Protein AF-A0A9E6X3M2-F1 (afdb_monomer)

Sequence (221 aa):
MVAAVTLTGCSSETARGRLELHEIPAVSAQLHCDESQVLKADMAFHDDMRGFNCFYSDKQTVLLRAYEHSASLDQILPDLAATISAENQIVIGKNWYATGSPAKLRELARNVNASPPESILTARASPPLSPQHEALGMCGAYVTSAIYTYVFEPAQLSSITQGSDDAYPGIQDIVQSVGAGLKAEDVSEDTFDSRVTDHANTVREFCARIYGQTRESGVDE

Foldseek 3Di:
DDDDDDDPPPPDPPQQFADDQVCAVVLLVVLPAPDKFWFQADLLFQFGKTWMWGAHPVRWIKTKIFTPDLLVCLVCLVVCQVVAAQQWWKWHGSGMIMITGQVSQQVSCVVRVTDRTGRGDPRDNHDDDDPLRNQLSNQSVLLLVLLVCVQPPVVCNCVSCPVCCVVQPCSVVLSCVLSVVCNVVVDDPVRSNRSSSVCSVVSSVSSCVRRVPPPPDDDDD

Mean predicted aligned error: 7.29 Å

Structure (mmCIF, N/CA/C/O backbone):
data_AF-A0A9E6X3M2-F1
#
_entry.id   AF-A0A9E6X3M2-F1
#
loop_
_atom_site.group_PDB
_atom_site.id
_atom_site.type_symbol
_atom_site.label_atom_id
_atom_site.label_alt_id
_atom_site.label_comp_id
_atom_site.label_asym_id
_atom_site.label_entity_id
_atom_site.label_seq_id
_atom_site.pdbx_PDB_ins_code
_atom_site.Cartn_x
_atom_site.Cartn_y
_atom_site.Cartn_z
_atom_site.occupancy
_atom_site.B_iso_or_equiv
_atom_site.auth_seq_id
_atom_site.auth_comp_id
_atom_site.auth_asym_id
_atom_site.auth_atom_id
_atom_site.pdbx_PDB_model_num
ATOM 1 N N . MET A 1 1 ? -4.656 -33.796 -51.617 1.00 40.41 1 MET A N 1
ATOM 2 C CA . MET A 1 1 ? -5.319 -32.679 -50.912 1.00 40.41 1 MET A CA 1
ATOM 3 C C . MET A 1 1 ? -4.734 -32.613 -49.518 1.00 40.41 1 MET A C 1
ATOM 5 O O . MET A 1 1 ? -4.966 -33.527 -48.742 1.00 40.41 1 MET A O 1
ATOM 9 N N . VAL A 1 2 ? -3.902 -31.610 -49.244 1.00 35.53 2 VAL A N 1
ATOM 10 C CA . VAL A 1 2 ? -3.336 -31.362 -47.912 1.00 35.53 2 VAL A CA 1
ATOM 11 C C . VAL A 1 2 ? -4.108 -30.181 -47.343 1.00 35.53 2 VAL A C 1
ATOM 13 O O . VAL A 1 2 ? -4.090 -29.101 -47.929 1.00 35.53 2 VAL A O 1
ATOM 16 N N . ALA A 1 3 ? -4.853 -30.417 -46.266 1.00 36.12 3 ALA A N 1
ATOM 17 C CA . ALA A 1 3 ? -5.559 -29.373 -45.543 1.00 36.12 3 ALA A CA 1
ATOM 18 C C . ALA A 1 3 ? -4.535 -28.573 -44.728 1.00 36.12 3 ALA A C 1
ATOM 20 O O . ALA A 1 3 ? -3.908 -29.107 -43.814 1.00 36.12 3 ALA A O 1
ATOM 21 N N . ALA A 1 4 ? -4.342 -27.307 -45.090 1.00 38.09 4 ALA A N 1
ATOM 22 C CA . ALA A 1 4 ? -3.588 -26.363 -44.285 1.00 38.09 4 ALA A CA 1
ATOM 23 C C . ALA A 1 4 ? -4.473 -25.920 -43.112 1.00 38.09 4 ALA A C 1
ATOM 25 O O . ALA A 1 4 ? -5.494 -25.266 -43.311 1.00 38.09 4 ALA A O 1
ATOM 26 N N . VAL A 1 5 ? -4.089 -26.306 -41.896 1.00 39.81 5 VAL A N 1
ATOM 27 C CA . VAL A 1 5 ? -4.661 -25.764 -40.662 1.00 39.81 5 VAL A CA 1
ATOM 28 C C . VAL A 1 5 ? -3.919 -24.466 -40.364 1.00 39.81 5 VAL A C 1
ATOM 30 O O . VAL A 1 5 ? -2.782 -24.476 -39.899 1.00 39.81 5 VAL A O 1
ATOM 33 N N . THR A 1 6 ? -4.543 -23.336 -40.676 1.00 40.31 6 THR A N 1
ATOM 34 C CA . THR A 1 6 ? -4.100 -22.017 -40.225 1.00 40.31 6 THR A CA 1
ATOM 35 C C . THR A 1 6 ? -4.486 -21.847 -38.759 1.00 40.31 6 THR A C 1
ATOM 37 O O . THR A 1 6 ? -5.643 -21.604 -38.429 1.00 40.31 6 THR A O 1
ATOM 40 N N . LEU A 1 7 ? -3.505 -21.985 -37.867 1.00 40.88 7 LEU A N 1
ATOM 41 C CA . LEU A 1 7 ? -3.617 -21.549 -36.478 1.00 40.88 7 LEU A CA 1
ATOM 42 C C . LEU A 1 7 ? -3.574 -20.016 -36.455 1.00 40.88 7 LEU A C 1
ATOM 44 O O . LEU A 1 7 ? -2.508 -19.407 -36.521 1.00 40.88 7 LEU A O 1
ATOM 48 N N . THR A 1 8 ? -4.743 -19.385 -36.389 1.00 43.47 8 THR A N 1
ATOM 49 C CA . THR A 1 8 ? -4.888 -17.974 -36.021 1.00 43.47 8 THR A CA 1
ATOM 50 C C . THR A 1 8 ? -4.440 -17.794 -34.574 1.00 43.47 8 THR A C 1
ATOM 52 O O . THR A 1 8 ? -5.206 -18.004 -33.637 1.00 43.47 8 THR A O 1
ATOM 55 N N . GLY A 1 9 ? -3.174 -17.423 -34.391 1.00 40.06 9 GLY A N 1
ATOM 56 C CA . GLY A 1 9 ? -2.677 -16.881 -33.136 1.00 40.06 9 GLY A CA 1
ATOM 57 C C . GLY A 1 9 ? -3.261 -15.489 -32.921 1.00 40.06 9 GLY A C 1
ATOM 58 O O . GLY A 1 9 ? -2.724 -14.506 -33.423 1.00 40.06 9 GLY A O 1
ATOM 59 N N . CYS A 1 10 ? -4.351 -15.395 -32.164 1.00 42.94 10 CYS A N 1
ATOM 60 C CA . CYS A 1 10 ? -4.759 -14.148 -31.523 1.00 42.94 10 CYS A CA 1
ATOM 61 C C . CYS A 1 10 ? -3.793 -13.863 -30.363 1.00 42.94 10 CYS A C 1
ATOM 63 O O . CYS A 1 10 ? -4.128 -14.081 -29.204 1.00 42.94 10 CYS A O 1
ATOM 65 N N . SER A 1 11 ? -2.570 -13.426 -30.670 1.00 42.38 11 SER A N 1
ATOM 66 C CA . SER A 1 11 ? -1.675 -12.882 -29.650 1.00 42.38 11 SER A CA 1
ATOM 67 C C . SER A 1 11 ? -2.078 -11.428 -29.413 1.00 42.38 11 SER A C 1
ATOM 69 O O . SER A 1 11 ? -1.893 -10.568 -30.269 1.00 42.38 11 SER A O 1
ATOM 71 N N . SER A 1 12 ? -2.700 -11.189 -28.265 1.00 41.78 12 SER A N 1
ATOM 72 C CA . SER A 1 12 ? -3.205 -9.909 -27.779 1.00 41.78 12 SER A CA 1
ATOM 73 C C . SER A 1 12 ? -2.099 -8.856 -27.650 1.00 41.78 12 SER A C 1
ATOM 75 O O . SER A 1 12 ? -1.416 -8.740 -26.635 1.00 41.78 12 SER A O 1
ATOM 77 N N . GLU A 1 13 ? -1.960 -8.003 -28.660 1.00 41.91 13 GLU A N 1
ATOM 78 C CA . GLU A 1 13 ? -1.172 -6.766 -28.554 1.00 41.91 13 GLU A CA 1
ATOM 79 C C . GLU A 1 13 ? -1.724 -5.821 -27.462 1.00 41.91 13 GLU A C 1
ATOM 81 O O . GLU A 1 13 ? -0.992 -5.014 -26.898 1.00 41.91 13 GLU A O 1
ATOM 86 N N . THR A 1 14 ? -2.993 -5.992 -27.079 1.00 43.69 14 THR A N 1
ATOM 87 C CA . THR A 1 14 ? -3.694 -5.264 -26.010 1.00 43.69 14 THR A CA 1
ATOM 88 C C . THR A 1 14 ? -3.324 -5.673 -24.579 1.00 43.69 14 THR A C 1
ATOM 90 O O . THR A 1 14 ? -3.718 -4.966 -23.650 1.00 43.69 14 THR A O 1
ATOM 93 N N . ALA A 1 15 ? -2.588 -6.775 -24.379 1.00 49.81 15 ALA A N 1
ATOM 94 C CA . ALA A 1 15 ? -2.236 -7.290 -23.050 1.00 49.81 15 ALA A CA 1
ATOM 95 C C . ALA A 1 15 ? -0.845 -6.855 -22.554 1.00 49.81 15 ALA A C 1
ATOM 97 O O . ALA A 1 15 ? -0.521 -7.057 -21.387 1.00 49.81 15 ALA A O 1
ATOM 98 N N . ARG A 1 16 ? -0.001 -6.242 -23.399 1.00 59.72 16 ARG A N 1
ATOM 99 C CA . ARG A 1 16 ? 1.321 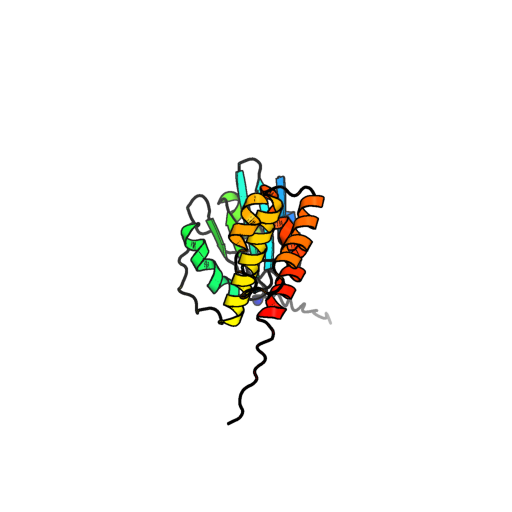-5.789 -22.942 1.00 59.72 16 ARG A CA 1
ATOM 100 C C . ARG A 1 16 ? 1.171 -4.656 -21.931 1.00 59.72 16 ARG A C 1
ATOM 102 O O . ARG A 1 16 ? 0.639 -3.595 -22.244 1.00 59.72 16 ARG A O 1
ATOM 109 N N . GLY A 1 17 ? 1.668 -4.896 -20.723 1.00 80.38 17 GLY A N 1
ATOM 110 C CA . GLY A 1 17 ? 1.774 -3.891 -19.675 1.00 80.38 17 GLY A CA 1
ATOM 111 C C . GLY A 1 17 ? 0.566 -3.769 -18.749 1.00 80.38 17 GLY A C 1
ATOM 112 O O . GLY A 1 17 ? 0.678 -3.016 -17.792 1.00 80.38 17 GLY A O 1
ATOM 113 N N . ARG A 1 18 ? -0.551 -4.484 -18.949 1.00 92.06 18 ARG A N 1
ATOM 114 C CA . ARG A 1 18 ? -1.584 -4.621 -17.900 1.00 92.06 18 ARG A CA 1
ATOM 115 C C . ARG A 1 18 ? -1.250 -5.827 -17.023 1.00 92.06 18 ARG A C 1
ATOM 117 O O . ARG A 1 18 ? -0.779 -6.824 -17.555 1.00 92.06 18 ARG A O 1
ATOM 124 N N . LEU A 1 19 ? -1.496 -5.724 -15.720 1.00 94.19 19 LEU A N 1
ATOM 125 C CA . LEU A 1 19 ? -1.492 -6.864 -14.803 1.00 94.19 19 LEU A CA 1
ATOM 126 C C . LEU A 1 19 ? -2.881 -7.001 -14.198 1.00 94.19 19 LEU A C 1
ATOM 128 O O . LEU A 1 19 ? -3.402 -6.040 -13.630 1.00 94.19 19 LEU A O 1
ATOM 132 N N . GLU A 1 20 ? -3.479 -8.176 -14.316 1.00 95.56 20 GLU A N 1
ATOM 133 C CA . GLU A 1 20 ? -4.718 -8.484 -13.619 1.00 95.56 20 GLU A CA 1
ATOM 134 C C . GLU A 1 20 ? -4.424 -8.758 -12.139 1.00 95.56 20 GLU A C 1
ATOM 136 O O . GLU A 1 20 ? -3.404 -9.351 -11.777 1.00 95.56 20 GLU A O 1
ATOM 141 N N . LEU A 1 21 ? -5.335 -8.358 -11.248 1.00 96.75 21 LEU A N 1
ATOM 142 C CA . LEU A 1 21 ? -5.108 -8.440 -9.798 1.00 96.75 21 LEU A CA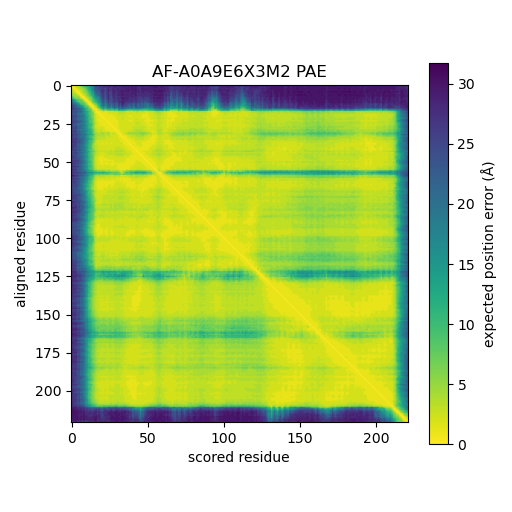 1
ATOM 143 C C . LEU A 1 21 ? -4.811 -9.869 -9.305 1.00 96.75 21 LEU A C 1
ATOM 145 O O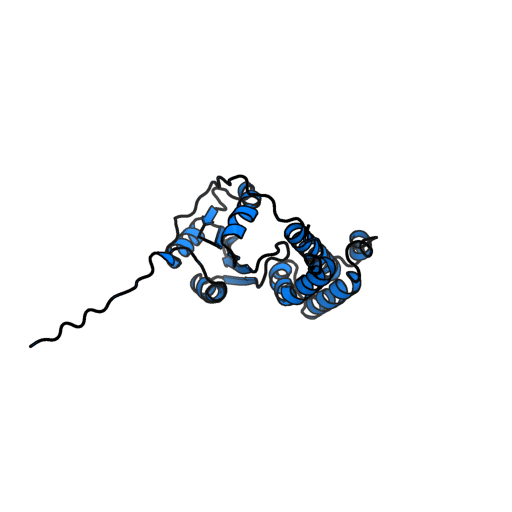 . LEU A 1 21 ? -4.066 -10.061 -8.343 1.00 96.75 21 LEU A O 1
ATOM 149 N N . HIS A 1 22 ? -5.365 -10.882 -9.976 1.00 95.50 22 HIS A N 1
ATOM 150 C CA . HIS A 1 22 ? -5.141 -12.292 -9.652 1.00 95.50 22 HIS A CA 1
ATOM 151 C C . HIS A 1 22 ? -3.770 -12.825 -10.113 1.00 95.50 22 HIS A C 1
ATOM 153 O O . HIS A 1 22 ? -3.353 -13.887 -9.656 1.00 95.50 22 HIS A O 1
ATOM 159 N N . GLU A 1 23 ? -3.055 -12.104 -10.983 1.00 94.75 23 GLU A N 1
ATOM 160 C CA . GLU A 1 23 ? -1.721 -12.478 -11.476 1.00 94.75 23 GLU A CA 1
ATOM 161 C C . GLU A 1 23 ? -0.601 -12.046 -10.516 1.00 94.75 23 GLU A C 1
ATOM 163 O O . GLU A 1 23 ? 0.504 -12.589 -10.555 1.00 94.75 23 GLU A O 1
ATOM 168 N N . ILE A 1 24 ? -0.879 -11.100 -9.613 1.00 95.69 24 ILE A N 1
ATOM 169 C CA . ILE A 1 24 ? 0.116 -10.496 -8.716 1.00 95.69 24 ILE A CA 1
ATOM 170 C C . ILE A 1 24 ? 0.875 -11.518 -7.851 1.00 95.69 24 ILE A C 1
ATOM 172 O O . ILE A 1 24 ? 2.103 -11.409 -7.774 1.00 95.69 24 ILE A O 1
ATOM 176 N N . PRO A 1 25 ? 0.238 -12.552 -7.262 1.00 93.31 25 PRO A N 1
ATOM 177 C CA . PRO A 1 25 ? 0.975 -13.591 -6.542 1.00 93.31 25 PRO A CA 1
ATOM 178 C C . PRO A 1 25 ? 1.971 -14.354 -7.427 1.00 93.31 25 PRO A C 1
ATOM 180 O O . PRO A 1 25 ? 3.068 -14.683 -6.979 1.00 93.31 25 PRO A O 1
ATOM 183 N N . ALA A 1 26 ? 1.625 -14.607 -8.695 1.00 92.69 26 ALA A N 1
ATOM 184 C CA . ALA A 1 26 ? 2.506 -15.304 -9.629 1.00 92.69 26 ALA A CA 1
ATOM 185 C C . ALA A 1 26 ? 3.701 -14.433 -10.043 1.00 92.69 26 ALA A C 1
ATOM 187 O O . ALA A 1 26 ? 4.816 -14.943 -10.136 1.00 92.69 26 ALA A O 1
ATOM 188 N N . VAL A 1 27 ? 3.491 -13.125 -10.235 1.00 93.19 27 VAL A N 1
ATOM 189 C CA . VAL A 1 27 ? 4.578 -12.161 -10.484 1.00 93.19 27 VAL A CA 1
ATOM 190 C C . VAL A 1 27 ? 5.519 -12.087 -9.280 1.00 93.19 27 VAL A C 1
ATOM 192 O O . VAL A 1 27 ? 6.735 -12.153 -9.448 1.00 93.19 27 VAL A O 1
ATOM 195 N N . SER A 1 28 ? 4.972 -12.011 -8.064 1.00 93.44 28 SER A N 1
ATOM 196 C CA . SER A 1 28 ? 5.760 -11.983 -6.826 1.00 93.44 28 SER A CA 1
ATOM 197 C C . SER A 1 28 ? 6.656 -13.221 -6.686 1.00 93.44 28 SER A C 1
ATOM 199 O O . SER A 1 28 ? 7.851 -13.098 -6.419 1.00 93.44 28 SER A O 1
ATOM 201 N N . ALA A 1 29 ? 6.115 -14.412 -6.967 1.00 92.25 29 ALA A N 1
ATOM 202 C CA . ALA A 1 29 ? 6.845 -15.675 -6.861 1.00 92.25 29 ALA A CA 1
ATOM 203 C C . ALA A 1 29 ? 8.066 -15.781 -7.800 1.00 92.25 29 ALA A C 1
ATOM 205 O O . ALA A 1 29 ? 8.980 -16.557 -7.526 1.00 92.25 29 ALA A O 1
ATOM 206 N N . GLN A 1 30 ? 8.106 -15.006 -8.890 1.00 91.94 30 GLN A N 1
ATOM 207 C CA . GLN A 1 30 ? 9.218 -15.003 -9.849 1.00 91.94 30 GLN A CA 1
ATOM 208 C C . GLN A 1 30 ? 10.422 -14.166 -9.398 1.00 91.94 30 GLN A C 1
ATOM 210 O O . GLN A 1 30 ? 11.493 -14.292 -9.984 1.00 91.94 30 GLN A O 1
ATOM 215 N N . LEU A 1 31 ? 10.265 -13.295 -8.396 1.00 90.75 31 LEU A N 1
ATOM 216 C CA . LEU A 1 31 ? 11.323 -12.374 -7.964 1.00 90.75 31 LEU A CA 1
ATOM 217 C C . LEU A 1 31 ? 12.287 -12.971 -6.931 1.00 90.75 31 LEU A C 1
ATOM 219 O O . LEU A 1 31 ? 13.317 -12.365 -6.650 1.00 90.75 31 LEU A O 1
ATOM 223 N N . HIS A 1 32 ? 11.976 -14.155 -6.388 1.00 89.94 32 HIS A N 1
ATOM 224 C CA . HIS A 1 32 ? 12.825 -14.869 -5.426 1.00 89.94 32 HIS A CA 1
ATOM 225 C C . HIS A 1 32 ? 13.312 -13.976 -4.266 1.00 89.94 32 HIS A C 1
ATOM 227 O O . HIS A 1 32 ? 14.504 -13.913 -3.973 1.00 89.94 32 HIS A O 1
ATOM 233 N N . CYS A 1 33 ? 12.379 -13.252 -3.645 1.00 93.06 33 CYS A N 1
ATOM 234 C CA . CYS A 1 33 ? 12.641 -12.375 -2.504 1.00 93.06 33 CYS A CA 1
ATOM 235 C C . CYS A 1 33 ? 13.137 -13.176 -1.290 1.00 93.06 33 CYS A C 1
ATOM 237 O O . CYS A 1 33 ? 12.692 -14.307 -1.083 1.00 93.06 33 CYS A O 1
ATOM 239 N N . ASP A 1 34 ? 13.979 -12.563 -0.455 1.00 94.62 34 ASP A N 1
ATOM 240 C CA . ASP A 1 34 ? 14.334 -13.134 0.852 1.00 94.62 34 ASP A CA 1
ATOM 241 C C . ASP A 1 34 ? 13.139 -13.039 1.813 1.00 94.62 34 ASP A C 1
ATOM 243 O O . ASP A 1 34 ? 12.846 -13.969 2.562 1.00 94.62 34 ASP A O 1
ATOM 247 N N . GLU A 1 35 ? 12.401 -11.931 1.723 1.00 94.62 35 GLU A N 1
ATOM 248 C CA . GLU A 1 35 ? 11.128 -11.721 2.403 1.00 94.62 35 GLU A CA 1
ATOM 249 C C . GLU A 1 35 ? 10.121 -11.083 1.441 1.00 94.62 35 GLU A C 1
ATOM 251 O O . GLU A 1 35 ? 10.464 -10.227 0.619 1.00 94.62 35 GLU A O 1
ATOM 256 N N . SER A 1 36 ? 8.858 -11.496 1.538 1.00 95.00 36 SER A N 1
ATOM 257 C CA . SER A 1 36 ? 7.772 -10.930 0.744 1.00 95.00 36 SER A CA 1
ATOM 258 C C . SER A 1 36 ? 6.559 -10.628 1.607 1.00 95.00 36 SER A C 1
ATOM 260 O O . SER A 1 36 ? 6.095 -11.486 2.356 1.00 95.00 36 SER A O 1
ATOM 262 N N . GLN A 1 37 ? 5.985 -9.453 1.405 1.00 96.50 37 GLN A N 1
ATOM 263 C CA . GLN A 1 37 ? 4.724 -9.045 1.999 1.00 96.50 37 GLN A CA 1
ATOM 264 C C . GLN A 1 37 ? 3.688 -8.888 0.895 1.00 96.50 37 GLN A C 1
ATOM 266 O O . GLN A 1 37 ? 3.883 -8.097 -0.025 1.00 96.50 37 GLN A O 1
ATOM 271 N N . VAL A 1 38 ? 2.589 -9.634 0.968 1.00 96.69 38 VAL A N 1
ATOM 272 C CA . VAL A 1 38 ? 1.479 -9.511 0.015 1.00 96.69 38 VAL A CA 1
ATOM 273 C C . VAL A 1 38 ? 0.530 -8.425 0.499 1.00 96.69 38 VAL A C 1
ATOM 275 O O . VAL A 1 38 ? 0.188 -8.388 1.676 1.00 96.69 38 VAL A O 1
ATOM 278 N N . LEU A 1 39 ? 0.074 -7.574 -0.417 1.00 97.94 39 LEU A N 1
ATOM 279 C CA . LEU A 1 39 ? -0.904 -6.531 -0.135 1.00 97.94 39 LEU A CA 1
ATOM 280 C C . LEU A 1 39 ? -2.207 -6.843 -0.853 1.00 97.94 39 LEU A C 1
ATOM 282 O O . LEU A 1 39 ? -2.239 -7.028 -2.076 1.00 97.94 39 LEU A O 1
ATOM 286 N N . LYS A 1 40 ? -3.292 -6.891 -0.083 1.00 97.44 40 LYS A N 1
ATOM 287 C CA . LYS A 1 40 ? -4.632 -7.192 -0.593 1.00 97.44 40 LYS A CA 1
ATOM 288 C C . LYS A 1 40 ? -5.465 -5.953 -0.899 1.00 97.44 40 LYS A C 1
ATOM 290 O O . LYS A 1 40 ? -6.549 -6.104 -1.445 1.00 97.44 40 LYS A O 1
ATOM 295 N N . ALA A 1 41 ? -4.993 -4.762 -0.558 1.00 97.62 41 ALA A N 1
ATOM 296 C CA . ALA A 1 41 ? -5.673 -3.511 -0.853 1.00 97.62 41 ALA A CA 1
ATOM 297 C C . ALA A 1 41 ? -4.722 -2.332 -0.691 1.00 97.62 41 ALA A C 1
ATOM 299 O O . ALA A 1 41 ? -3.647 -2.462 -0.106 1.00 97.62 41 ALA A O 1
ATOM 300 N N . ASP A 1 42 ? -5.149 -1.183 -1.202 1.00 96.62 42 ASP A N 1
ATOM 301 C CA . ASP A 1 42 ? -4.582 0.109 -0.849 1.00 96.62 42 ASP A CA 1
ATOM 302 C C . ASP A 1 42 ? -5.503 0.689 0.221 1.00 96.62 42 ASP A C 1
ATOM 304 O O . ASP A 1 42 ? -6.703 0.863 -0.014 1.00 96.62 42 ASP A O 1
ATOM 308 N N . MET A 1 43 ? -4.969 0.874 1.425 1.00 96.38 43 MET A N 1
ATOM 309 C CA . MET A 1 43 ? -5.770 1.287 2.576 1.00 96.38 43 MET A CA 1
ATOM 310 C C . MET A 1 43 ? -6.098 2.781 2.553 1.00 96.38 43 MET A C 1
ATOM 312 O O . MET A 1 43 ? -7.016 3.205 3.250 1.00 96.38 43 MET A O 1
ATOM 316 N N . ALA A 1 44 ? -5.380 3.564 1.745 1.00 93.12 44 ALA A N 1
ATOM 317 C CA . ALA A 1 44 ? -5.572 5.004 1.606 1.00 93.12 44 ALA A CA 1
ATOM 318 C C . ALA A 1 44 ? -6.233 5.390 0.273 1.00 93.12 44 ALA A C 1
ATOM 320 O O . ALA A 1 44 ? -6.443 6.573 0.005 1.00 93.12 44 ALA A O 1
ATOM 321 N N . PHE A 1 45 ? -6.585 4.410 -0.564 1.00 95.19 45 PHE A N 1
ATOM 322 C CA . PHE A 1 45 ? -7.145 4.650 -1.886 1.00 95.19 45 PHE A CA 1
ATOM 323 C C . PHE A 1 45 ? -8.391 3.799 -2.157 1.00 95.19 45 PHE A C 1
ATOM 325 O O . PHE A 1 45 ? -8.522 2.662 -1.702 1.00 95.19 45 PHE A O 1
ATOM 332 N N . HIS A 1 46 ? -9.334 4.383 -2.897 1.00 93.38 46 HIS A N 1
ATOM 333 C CA . HIS A 1 46 ? -10.676 3.831 -3.090 1.00 93.38 46 HIS A CA 1
ATOM 334 C C . HIS A 1 46 ? -10.728 2.629 -4.047 1.00 93.38 46 HIS A C 1
ATOM 336 O O . HIS A 1 46 ? -11.596 1.775 -3.883 1.00 93.38 46 HIS A O 1
ATOM 342 N N . ASP A 1 47 ? -9.835 2.561 -5.040 1.00 95.31 47 ASP A N 1
ATOM 343 C CA . ASP A 1 47 ? -9.851 1.498 -6.049 1.00 95.31 47 ASP A CA 1
ATOM 344 C C . ASP A 1 47 ? -9.358 0.156 -5.484 1.00 95.31 47 ASP A C 1
ATOM 346 O O . ASP A 1 47 ? -8.613 0.084 -4.499 1.00 95.31 47 ASP A O 1
ATOM 350 N N . ASP A 1 48 ? -9.749 -0.936 -6.131 1.00 96.75 48 ASP A N 1
ATOM 351 C CA . ASP A 1 48 ? -9.212 -2.252 -5.823 1.00 96.75 48 ASP A CA 1
ATOM 352 C C . ASP A 1 48 ? -7.750 -2.346 -6.247 1.00 96.75 48 ASP A C 1
ATOM 354 O O . ASP A 1 48 ? -7.371 -1.979 -7.358 1.00 96.75 48 ASP A O 1
ATOM 358 N N . MET A 1 49 ? -6.918 -2.849 -5.334 1.00 97.75 49 MET A N 1
ATOM 359 C CA . MET A 1 49 ? -5.481 -2.975 -5.534 1.00 97.75 49 MET A CA 1
ATOM 360 C C . MET A 1 49 ? -4.993 -4.334 -5.041 1.00 97.75 49 MET A C 1
ATOM 362 O O . MET A 1 49 ? -5.488 -4.880 -4.047 1.00 97.75 49 MET A O 1
ATOM 366 N N . ARG A 1 50 ? -4.014 -4.895 -5.745 1.00 98.38 50 ARG A N 1
ATOM 367 C CA . ARG A 1 50 ? -3.173 -5.997 -5.276 1.00 98.38 50 ARG A CA 1
ATOM 368 C C . ARG A 1 50 ? -1.720 -5.641 -5.510 1.00 98.38 50 ARG A C 1
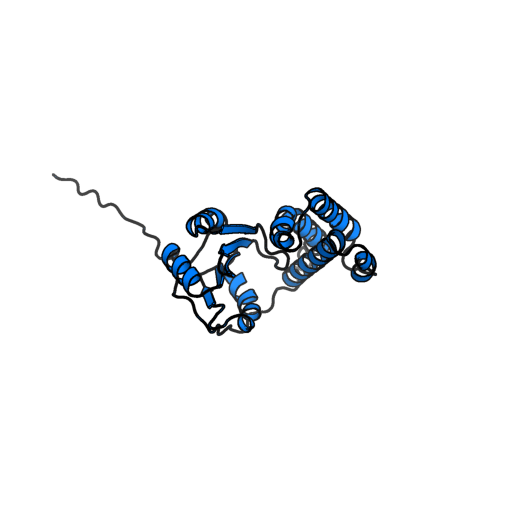ATOM 370 O O . ARG A 1 50 ? -1.358 -5.058 -6.529 1.00 98.38 50 ARG A O 1
ATOM 377 N N . GLY A 1 51 ? -0.875 -6.010 -4.564 1.00 98.12 51 GLY A N 1
ATOM 378 C CA . GLY A 1 51 ? 0.529 -5.660 -4.626 1.00 98.12 51 GLY A CA 1
ATOM 379 C C . GLY A 1 51 ? 1.384 -6.568 -3.775 1.00 98.12 51 GLY A C 1
ATOM 380 O O . GLY A 1 51 ? 0.904 -7.510 -3.143 1.00 98.12 51 GLY A O 1
ATOM 381 N N . PHE A 1 52 ? 2.670 -6.263 -3.758 1.00 97.94 52 PHE A N 1
ATOM 382 C CA . PHE A 1 52 ? 3.594 -6.866 -2.818 1.00 97.94 52 PHE A CA 1
ATOM 383 C C . PHE A 1 52 ? 4.764 -5.930 -2.528 1.00 97.94 52 PHE A C 1
ATOM 385 O O . PHE A 1 52 ? 5.105 -5.067 -3.342 1.00 97.94 52 PHE A O 1
ATOM 392 N N . ASN A 1 53 ? 5.395 -6.140 -1.379 1.00 97.38 53 ASN A N 1
ATOM 393 C CA . ASN A 1 53 ? 6.723 -5.636 -1.068 1.00 97.38 53 ASN A CA 1
ATOM 394 C C . ASN A 1 53 ? 7.676 -6.831 -1.082 1.00 97.38 53 ASN A C 1
ATOM 396 O O . ASN A 1 53 ? 7.424 -7.835 -0.422 1.00 97.38 53 ASN A O 1
ATOM 400 N N . CYS A 1 54 ? 8.733 -6.747 -1.873 1.00 96.81 54 CYS A N 1
ATOM 401 C CA . CYS A 1 54 ? 9.752 -7.775 -2.019 1.00 96.81 54 CYS A CA 1
ATOM 402 C C . CYS A 1 54 ? 11.068 -7.209 -1.496 1.00 96.81 54 CYS A C 1
ATOM 404 O O . CYS A 1 54 ? 11.540 -6.192 -2.012 1.00 96.81 54 CYS A O 1
ATOM 406 N N . PHE A 1 55 ? 11.636 -7.851 -0.481 1.00 95.75 55 PHE A N 1
ATOM 407 C CA . PHE A 1 55 ? 12.856 -7.420 0.191 1.00 95.75 55 PHE A CA 1
ATOM 408 C C . PHE A 1 55 ? 13.993 -8.401 -0.086 1.00 95.75 55 PHE A C 1
ATOM 410 O O . PHE A 1 55 ? 13.792 -9.618 -0.137 1.00 95.75 55 PHE A O 1
ATOM 417 N N . TYR A 1 56 ? 15.192 -7.851 -0.255 1.00 94.94 56 TYR A N 1
ATOM 418 C CA . TYR A 1 56 ? 16.423 -8.602 -0.466 1.00 94.94 56 TYR A CA 1
ATOM 419 C C . TYR A 1 56 ? 17.453 -8.245 0.619 1.00 94.94 56 TYR A C 1
ATOM 421 O O . TYR A 1 56 ? 17.458 -7.147 1.181 1.00 94.94 56 TYR A O 1
ATOM 429 N N . SER A 1 57 ? 18.351 -9.183 0.898 1.00 86.31 57 SER A N 1
ATOM 430 C CA . SER A 1 57 ? 19.354 -9.176 1.973 1.00 86.31 57 SER A CA 1
ATOM 431 C C . SER A 1 57 ? 20.347 -8.012 1.920 1.00 86.31 57 SER A C 1
ATOM 433 O O . SER A 1 57 ? 20.963 -7.677 2.932 1.00 86.31 57 SER A O 1
ATOM 435 N N . ASP A 1 58 ? 20.478 -7.343 0.778 1.00 86.62 58 ASP A N 1
ATOM 436 C CA . ASP A 1 58 ? 21.324 -6.167 0.567 1.00 86.62 58 ASP A CA 1
ATOM 437 C C . ASP A 1 58 ? 20.557 -4.836 0.662 1.00 86.62 58 ASP A C 1
ATOM 439 O O . ASP A 1 58 ? 21.026 -3.808 0.168 1.00 86.62 58 ASP A O 1
ATOM 443 N N . LYS A 1 59 ? 19.391 -4.842 1.325 1.00 85.06 59 LYS A N 1
ATOM 444 C CA . LYS A 1 59 ? 18.463 -3.702 1.448 1.00 85.06 59 LYS A CA 1
ATOM 445 C C . LYS A 1 59 ? 17.860 -3.249 0.118 1.00 85.06 59 LYS A C 1
ATOM 447 O O . LYS A 1 59 ? 17.263 -2.174 0.061 1.00 85.06 59 LYS A O 1
ATOM 452 N N . GLN A 1 60 ? 18.002 -4.035 -0.948 1.00 93.31 60 GLN A N 1
ATOM 453 C CA . GLN A 1 60 ? 17.246 -3.782 -2.164 1.00 93.31 60 GLN A CA 1
ATOM 454 C C . GLN A 1 60 ? 15.779 -4.120 -1.940 1.00 93.31 60 GLN A C 1
ATOM 456 O O . GLN A 1 60 ? 15.433 -5.032 -1.184 1.00 93.31 60 GLN A O 1
ATOM 461 N N . THR A 1 61 ? 14.912 -3.396 -2.635 1.00 95.25 61 THR A N 1
ATOM 462 C CA . THR A 1 61 ? 13.469 -3.612 -2.570 1.00 95.25 61 THR A CA 1
ATOM 463 C C . THR A 1 61 ? 12.840 -3.524 -3.949 1.00 95.25 61 THR A C 1
ATOM 465 O O . THR A 1 61 ? 13.379 -2.894 -4.864 1.00 95.25 61 THR A O 1
ATOM 468 N N . VAL A 1 62 ? 11.693 -4.184 -4.094 1.00 97.44 62 VAL A N 1
ATOM 469 C CA . VAL A 1 62 ? 10.726 -3.960 -5.169 1.00 97.44 62 VAL A CA 1
ATOM 470 C C . VAL A 1 62 ? 9.348 -3.875 -4.535 1.00 97.44 62 VAL A C 1
ATOM 472 O O . VAL A 1 62 ? 8.895 -4.828 -3.905 1.00 97.44 62 VAL A O 1
ATOM 475 N N . LEU A 1 63 ? 8.676 -2.746 -4.713 1.00 97.81 63 LEU A N 1
ATOM 476 C CA . LEU A 1 63 ? 7.304 -2.533 -4.271 1.00 97.81 63 LEU A CA 1
ATOM 477 C C . LEU A 1 63 ? 6.438 -2.449 -5.518 1.00 97.81 63 LEU A C 1
ATOM 479 O O . LEU A 1 63 ? 6.616 -1.531 -6.308 1.00 97.81 63 LEU A O 1
ATOM 483 N N . LEU A 1 64 ? 5.524 -3.394 -5.713 1.00 98.12 64 LEU A N 1
ATOM 484 C CA . LEU A 1 64 ? 4.603 -3.395 -6.849 1.00 98.12 64 LEU A CA 1
ATOM 485 C C . LEU A 1 64 ? 3.183 -3.143 -6.359 1.00 98.12 64 LEU A C 1
ATOM 487 O O . LEU A 1 64 ? 2.762 -3.722 -5.353 1.00 98.12 64 LEU A O 1
ATOM 491 N N . ARG A 1 65 ? 2.445 -2.308 -7.087 1.00 98.19 65 ARG A N 1
ATOM 492 C CA . ARG A 1 65 ? 1.015 -2.055 -6.888 1.00 98.19 65 ARG A CA 1
ATOM 493 C C . ARG A 1 65 ? 0.309 -2.134 -8.231 1.00 98.19 65 ARG A C 1
ATOM 495 O O . ARG A 1 65 ? 0.724 -1.459 -9.168 1.00 98.19 65 ARG A O 1
ATOM 502 N N . ALA A 1 66 ? -0.737 -2.943 -8.325 1.00 97.94 66 ALA A N 1
ATOM 503 C CA . ALA A 1 66 ? -1.612 -3.032 -9.485 1.00 97.94 66 ALA A CA 1
ATOM 504 C C . ALA A 1 66 ? -3.041 -2.711 -9.071 1.00 97.94 66 ALA A C 1
ATOM 506 O O . ALA A 1 66 ? -3.533 -3.265 -8.092 1.00 97.94 66 ALA A O 1
ATOM 507 N N . TYR A 1 67 ? -3.683 -1.832 -9.829 1.00 97.69 67 TYR A N 1
ATOM 508 C CA . TYR A 1 67 ? -5.032 -1.340 -9.590 1.00 97.69 67 TYR A CA 1
ATOM 509 C C . TYR A 1 67 ? -5.995 -1.932 -10.612 1.00 97.69 67 TYR A C 1
ATOM 511 O O . TYR A 1 67 ? -5.608 -2.215 -11.749 1.00 97.69 67 TYR A O 1
ATOM 519 N N . GLU A 1 68 ? -7.254 -2.109 -10.235 1.00 96.75 68 GLU A N 1
ATOM 520 C CA . GLU A 1 68 ? -8.288 -2.601 -11.148 1.00 96.75 68 GLU A CA 1
ATOM 521 C C . GLU A 1 68 ? -8.410 -1.675 -12.373 1.00 96.75 68 GLU A C 1
ATOM 523 O O . GLU A 1 68 ? -8.368 -2.121 -13.534 1.00 96.75 68 GLU A O 1
ATOM 528 N N . HIS A 1 69 ? -8.432 -0.361 -12.132 1.00 94.81 69 HIS A N 1
ATOM 529 C CA . HIS A 1 69 ? -8.624 0.652 -13.163 1.00 94.81 69 HIS A CA 1
ATOM 530 C C . HIS A 1 69 ? -7.318 1.373 -13.516 1.00 94.81 69 HIS A C 1
ATOM 532 O O . HIS A 1 69 ? -6.577 1.845 -12.660 1.00 94.81 69 HIS A O 1
ATOM 538 N N . SER A 1 70 ? -7.038 1.539 -14.815 1.00 92.88 70 SER A N 1
ATOM 539 C CA . SER A 1 70 ? -5.835 2.258 -15.273 1.00 92.88 70 SER A CA 1
ATOM 540 C C . SER A 1 70 ? -5.825 3.736 -14.882 1.00 92.88 70 SER A C 1
AT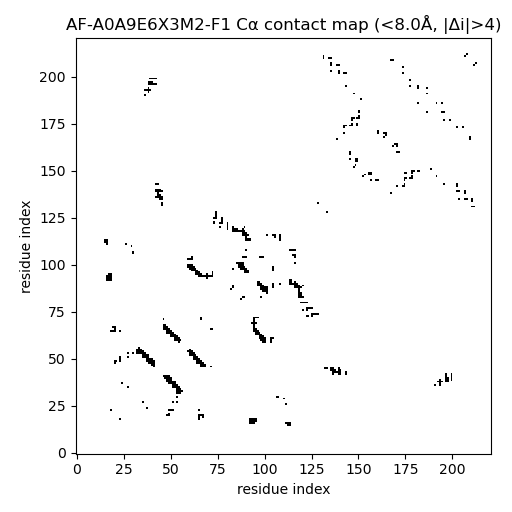OM 542 O O . SER A 1 70 ? -4.758 4.303 -14.678 1.00 92.88 70 SER A O 1
ATOM 544 N N . ALA A 1 71 ? -7.007 4.351 -14.758 1.00 91.88 71 ALA A N 1
ATOM 545 C CA . ALA A 1 71 ? -7.153 5.749 -14.350 1.00 91.88 71 ALA A CA 1
ATOM 546 C C . ALA A 1 71 ? -6.629 6.016 -12.926 1.00 91.88 71 ALA A C 1
ATOM 548 O O . ALA A 1 71 ? -6.295 7.152 -12.599 1.00 91.88 71 ALA A O 1
ATOM 549 N N . SER A 1 72 ? -6.514 4.977 -12.095 1.00 94.44 72 SER A N 1
ATOM 550 C CA . SER A 1 72 ? -5.968 5.067 -10.741 1.00 94.44 72 SER A CA 1
ATOM 551 C C . SER A 1 72 ? -4.494 5.463 -10.740 1.00 94.44 72 SER A C 1
ATOM 553 O O . SER A 1 72 ? -4.059 6.200 -9.861 1.00 94.44 72 SER A O 1
ATOM 555 N N . LEU A 1 73 ? -3.725 5.059 -11.760 1.00 92.69 73 LEU A N 1
ATOM 556 C CA . LEU A 1 73 ? -2.318 5.450 -11.857 1.00 92.69 73 LEU A CA 1
ATOM 557 C C . LEU A 1 73 ? -2.148 6.955 -12.015 1.00 92.69 73 LEU A C 1
ATOM 559 O O . LEU A 1 73 ? -1.261 7.523 -11.385 1.00 92.69 73 LEU A O 1
ATOM 563 N N . ASP A 1 74 ? -3.003 7.603 -12.806 1.00 90.69 74 ASP A N 1
ATOM 564 C CA . ASP A 1 74 ? -2.926 9.051 -12.977 1.00 90.69 74 ASP A CA 1
ATOM 565 C C . ASP A 1 74 ? -3.045 9.735 -11.608 1.00 90.69 74 ASP A C 1
ATOM 567 O O . ASP A 1 74 ? -2.303 10.661 -11.311 1.00 90.69 74 ASP A O 1
ATOM 571 N N . GLN A 1 75 ? -3.894 9.238 -10.715 1.00 91.38 75 GLN A N 1
ATOM 572 C CA . GLN A 1 75 ? -4.115 9.847 -9.402 1.00 91.38 75 GLN A CA 1
ATOM 573 C C . GLN A 1 75 ? -2.966 9.603 -8.412 1.00 91.38 75 GLN A C 1
ATOM 575 O O . GLN A 1 75 ? -2.752 10.428 -7.534 1.00 91.38 75 GLN A O 1
ATOM 580 N N . ILE A 1 76 ? -2.213 8.511 -8.568 1.00 91.94 76 ILE A N 1
ATOM 581 C CA . ILE A 1 76 ? -1.214 8.058 -7.584 1.00 91.94 76 ILE A CA 1
ATOM 582 C C . ILE A 1 76 ? 0.212 8.456 -7.974 1.00 91.94 76 ILE A C 1
ATOM 584 O O . ILE A 1 76 ? 1.034 8.794 -7.124 1.00 91.94 76 ILE A O 1
ATOM 588 N N . LEU A 1 77 ? 0.532 8.438 -9.270 1.00 93.44 77 LEU A N 1
ATOM 589 C CA . LEU A 1 77 ? 1.873 8.756 -9.766 1.00 93.44 77 LEU A CA 1
ATOM 590 C C . LEU A 1 77 ? 2.389 10.154 -9.354 1.00 93.44 77 LEU A C 1
ATOM 592 O O . LEU A 1 77 ? 3.588 10.256 -9.079 1.00 93.44 77 LEU A O 1
ATOM 596 N N . PRO A 1 78 ? 1.564 11.222 -9.277 1.00 92.56 78 PRO A N 1
ATOM 597 C CA . PRO A 1 78 ? 2.012 12.527 -8.792 1.00 92.56 78 PRO A CA 1
ATOM 598 C C . PRO A 1 78 ? 2.610 12.487 -7.385 1.00 92.56 78 PRO A C 1
ATOM 600 O O . PRO A 1 78 ? 3.673 13.069 -7.168 1.00 92.56 78 PRO A O 1
ATOM 603 N N . ASP A 1 79 ? 1.994 11.742 -6.468 1.00 89.81 79 ASP A N 1
ATOM 604 C CA . ASP A 1 79 ? 2.446 11.647 -5.076 1.00 89.81 79 ASP A CA 1
ATOM 605 C C . ASP A 1 79 ? 3.754 10.855 -4.957 1.00 89.81 79 ASP A C 1
ATOM 607 O O . ASP A 1 79 ? 4.599 11.131 -4.104 1.00 89.81 79 ASP A O 1
ATOM 611 N N . LEU A 1 80 ? 3.979 9.909 -5.872 1.00 92.81 80 LEU A N 1
ATOM 612 C CA . LEU A 1 80 ? 5.215 9.132 -5.926 1.00 92.81 80 LEU A CA 1
ATOM 613 C C . LEU A 1 80 ? 6.392 9.918 -6.497 1.00 92.81 80 LEU A C 1
ATOM 615 O O . LEU A 1 80 ? 7.534 9.562 -6.208 1.00 92.81 80 LEU A O 1
ATOM 619 N N . ALA A 1 81 ? 6.155 10.966 -7.293 1.00 93.44 81 ALA A N 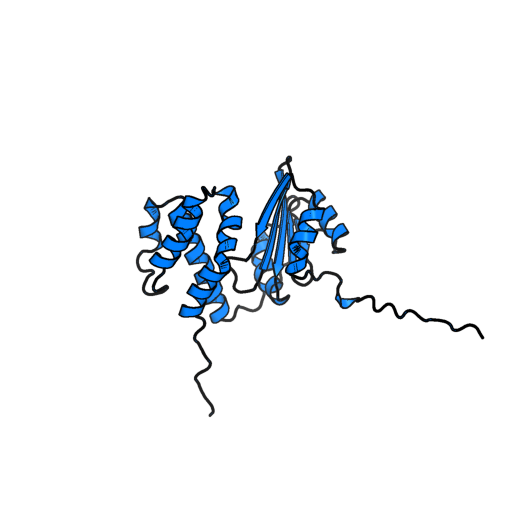1
ATOM 620 C CA . ALA A 1 81 ? 7.201 11.638 -8.064 1.00 93.44 81 ALA A CA 1
ATOM 621 C C . ALA A 1 81 ? 8.364 12.145 -7.195 1.00 93.44 81 ALA A C 1
ATOM 623 O O . ALA A 1 81 ? 9.520 12.029 -7.597 1.00 93.44 81 ALA A O 1
ATOM 624 N N . ALA A 1 82 ? 8.076 12.630 -5.982 1.00 93.00 82 ALA A N 1
ATOM 625 C CA . ALA A 1 82 ? 9.088 13.100 -5.034 1.00 93.00 82 ALA A CA 1
ATOM 626 C C . ALA A 1 82 ? 9.970 11.977 -4.452 1.00 93.00 82 ALA A C 1
ATOM 628 O O . ALA 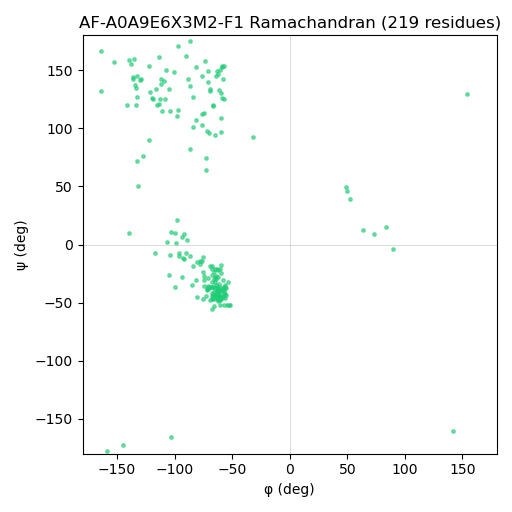A 1 82 ? 11.046 12.250 -3.923 1.00 93.00 82 ALA A O 1
ATOM 629 N N . THR A 1 83 ? 9.525 10.722 -4.540 1.00 94.75 83 THR A N 1
ATOM 630 C CA . THR A 1 83 ? 10.250 9.547 -4.031 1.00 94.75 83 THR A CA 1
ATOM 631 C C . THR A 1 83 ? 11.147 8.896 -5.084 1.00 94.75 83 THR A C 1
ATOM 633 O O . THR A 1 83 ? 11.967 8.045 -4.737 1.00 94.75 83 THR A O 1
ATOM 636 N N . ILE A 1 84 ? 10.995 9.268 -6.361 1.00 97.00 84 ILE A N 1
ATOM 637 C CA . ILE A 1 84 ? 11.737 8.659 -7.467 1.00 97.00 84 ILE A CA 1
ATOM 638 C C . ILE A 1 84 ? 13.112 9.316 -7.602 1.00 97.00 84 ILE A C 1
ATOM 640 O O . ILE A 1 84 ? 13.232 10.536 -7.711 1.00 97.00 84 ILE A O 1
ATOM 644 N N . SER A 1 85 ? 14.158 8.492 -7.609 1.00 96.19 85 SER A N 1
ATOM 645 C CA . SER A 1 85 ? 15.556 8.912 -7.692 1.00 96.19 85 SER A CA 1
ATOM 646 C C . SER A 1 85 ? 16.401 7.924 -8.507 1.00 96.19 85 SER A C 1
ATOM 648 O O . SER A 1 85 ? 15.898 6.981 -9.123 1.00 96.19 85 SER A O 1
ATOM 650 N N . ALA A 1 86 ? 17.722 8.122 -8.522 1.00 95.50 86 ALA A N 1
ATOM 651 C CA . ALA A 1 86 ? 18.649 7.163 -9.118 1.00 95.50 86 ALA A CA 1
ATOM 652 C C . ALA A 1 86 ? 18.680 5.823 -8.355 1.00 95.50 86 ALA A C 1
ATOM 654 O O . ALA A 1 86 ? 18.920 4.781 -8.964 1.00 95.50 86 ALA A O 1
ATOM 655 N N . GLU A 1 87 ? 18.422 5.853 -7.047 1.00 94.50 87 GLU A N 1
ATOM 656 C CA . GLU A 1 87 ? 18.457 4.722 -6.117 1.00 94.50 87 GLU A CA 1
ATOM 657 C C . GLU A 1 87 ? 17.086 4.055 -5.939 1.00 94.50 87 GLU A C 1
ATOM 659 O O . GLU A 1 87 ? 17.028 2.852 -5.677 1.00 94.50 87 GLU A O 1
ATOM 664 N N . ASN A 1 88 ? 16.001 4.813 -6.114 1.00 96.75 88 ASN A N 1
ATOM 665 C CA . ASN A 1 88 ? 14.624 4.327 -6.088 1.00 96.75 88 ASN A CA 1
ATOM 666 C C . ASN A 1 88 ? 13.934 4.674 -7.413 1.00 96.75 88 ASN A C 1
ATOM 668 O O . ASN A 1 88 ? 13.375 5.755 -7.574 1.00 96.75 88 ASN A O 1
ATOM 672 N N . GLN A 1 89 ? 14.025 3.773 -8.386 1.00 97.88 89 GLN A N 1
ATOM 673 C CA . GLN A 1 89 ? 13.476 3.984 -9.726 1.00 97.88 89 GLN A CA 1
ATOM 674 C C . GLN A 1 89 ? 12.008 3.560 -9.790 1.00 97.88 89 GLN A C 1
ATOM 676 O O . GLN A 1 89 ? 11.476 3.008 -8.829 1.00 97.88 89 GLN A O 1
ATOM 681 N N . ILE A 1 90 ? 11.356 3.801 -10.927 1.00 97.75 90 ILE A N 1
ATOM 682 C CA . ILE A 1 90 ? 9.980 3.373 -11.189 1.00 97.75 90 ILE A CA 1
ATOM 683 C C . ILE A 1 90 ? 9.861 2.636 -12.524 1.00 97.75 90 ILE A C 1
ATOM 685 O O . ILE A 1 90 ? 10.498 2.998 -13.507 1.00 97.75 90 ILE A O 1
ATOM 689 N N . VAL A 1 91 ? 9.021 1.607 -12.570 1.00 96.69 91 VAL A N 1
ATOM 690 C CA . VAL A 1 91 ? 8.508 0.987 -13.798 1.00 96.69 91 VAL A CA 1
ATOM 691 C C . VAL A 1 91 ? 7.004 1.193 -13.816 1.00 96.69 91 VAL A C 1
ATOM 693 O O . VAL A 1 91 ? 6.343 0.954 -12.807 1.00 96.69 91 VAL A O 1
ATOM 696 N N . ILE A 1 92 ? 6.462 1.620 -14.953 1.00 94.38 92 ILE A N 1
ATOM 697 C CA . ILE A 1 92 ? 5.037 1.922 -15.097 1.00 94.38 92 ILE A CA 1
ATOM 698 C C . ILE A 1 92 ? 4.444 1.018 -16.174 1.00 94.38 92 ILE A C 1
ATOM 700 O O . ILE A 1 92 ? 4.944 0.946 -17.298 1.00 94.38 92 ILE A O 1
ATOM 704 N N . GLY A 1 93 ? 3.375 0.318 -15.811 1.00 93.69 93 GLY A N 1
ATOM 705 C CA . GLY A 1 93 ? 2.503 -0.393 -16.730 1.00 93.69 93 GLY A CA 1
ATOM 706 C C . GLY A 1 93 ? 1.199 0.362 -16.983 1.00 93.69 93 GLY A C 1
ATOM 707 O O . GLY A 1 93 ? 1.044 1.531 -16.657 1.00 93.69 93 GLY A O 1
ATOM 708 N N . LYS A 1 94 ? 0.218 -0.322 -17.568 1.00 93.19 94 LYS A N 1
ATOM 709 C CA . LYS A 1 94 ? -1.090 0.246 -17.912 1.00 93.19 94 LYS A CA 1
ATOM 710 C C . LYS A 1 94 ? -1.948 0.555 -16.682 1.00 93.19 94 LYS A C 1
ATOM 712 O O . LYS A 1 94 ? -2.717 1.505 -16.709 1.00 93.19 94 LYS A O 1
ATOM 717 N N . ASN A 1 95 ? -1.879 -0.280 -15.651 1.00 95.69 95 ASN A N 1
ATOM 718 C CA . ASN A 1 95 ? -2.680 -0.174 -14.422 1.00 95.69 95 ASN A CA 1
ATOM 719 C C . ASN A 1 95 ? -1.873 -0.496 -13.159 1.00 95.69 95 ASN A C 1
ATOM 721 O O . ASN A 1 95 ? -2.437 -0.683 -12.089 1.00 95.69 95 ASN A O 1
ATOM 725 N N . TRP A 1 96 ? -0.559 -0.621 -13.284 1.00 97.19 96 TRP A N 1
ATOM 726 C CA . TRP A 1 96 ? 0.324 -0.942 -12.182 1.00 97.19 96 TRP A CA 1
ATOM 727 C C . TRP A 1 96 ? 1.594 -0.112 -12.274 1.00 97.19 96 TRP A C 1
ATOM 729 O O . TRP A 1 96 ? 1.972 0.361 -13.348 1.00 97.19 96 TRP A O 1
ATOM 739 N N . TYR A 1 97 ? 2.267 0.028 -11.146 1.00 97.00 97 TYR A N 1
ATOM 740 C CA . TYR A 1 97 ? 3.616 0.554 -11.081 1.00 97.00 97 TYR A CA 1
ATOM 741 C C . TYR A 1 97 ? 4.450 -0.312 -10.142 1.00 97.00 97 TYR A C 1
ATOM 743 O O . TYR A 1 97 ? 3.918 -1.033 -9.292 1.00 97.00 97 TYR A O 1
ATOM 751 N N . ALA A 1 98 ? 5.766 -0.238 -10.292 1.00 97.94 98 ALA A N 1
ATOM 752 C CA . ALA A 1 98 ? 6.684 -0.755 -9.299 1.00 97.94 98 ALA A CA 1
ATOM 753 C C . ALA A 1 98 ? 7.802 0.240 -9.017 1.00 97.94 98 ALA A C 1
ATOM 755 O O . ALA A 1 98 ? 8.356 0.811 -9.953 1.00 97.94 98 ALA A O 1
ATOM 756 N N . THR A 1 99 ? 8.147 0.416 -7.746 1.00 98.25 99 THR A N 1
ATOM 757 C CA . THR A 1 99 ? 9.306 1.199 -7.306 1.00 98.25 99 THR A CA 1
ATOM 758 C C . THR A 1 99 ? 10.350 0.303 -6.657 1.00 98.25 99 THR A C 1
ATOM 760 O O . THR A 1 99 ? 10.060 -0.836 -6.284 1.00 98.25 99 THR A O 1
ATOM 763 N N . GLY A 1 100 ? 11.587 0.783 -6.560 1.00 97.25 100 GLY A N 1
ATOM 764 C CA . GLY A 1 100 ? 12.658 0.055 -5.896 1.00 97.25 100 GLY A CA 1
ATOM 765 C C . GLY A 1 100 ? 14.012 0.170 -6.579 1.00 97.25 100 GLY A C 1
ATOM 766 O O . GLY A 1 100 ? 14.286 1.073 -7.373 1.00 97.25 100 GLY A O 1
ATOM 767 N N . SER A 1 101 ? 14.892 -0.775 -6.257 1.00 95.56 101 SER A N 1
ATOM 768 C CA . SER A 1 101 ? 16.292 -0.714 -6.668 1.00 95.56 101 SER A CA 1
ATOM 769 C C . SER A 1 101 ? 16.471 -0.956 -8.178 1.00 95.56 101 SER A C 1
ATOM 771 O O . SER A 1 101 ? 15.877 -1.892 -8.727 1.00 95.56 101 SER A O 1
ATOM 773 N N . PRO A 1 102 ? 17.365 -0.215 -8.869 1.00 94.94 102 PRO A N 1
ATOM 774 C CA . PRO A 1 102 ? 17.506 -0.269 -10.329 1.00 94.94 102 PRO A CA 1
ATOM 775 C C . PRO A 1 102 ? 17.784 -1.660 -10.908 1.00 94.94 102 PRO A C 1
ATOM 777 O O . PRO A 1 102 ? 17.390 -1.974 -12.032 1.00 94.94 102 PRO A O 1
ATOM 780 N N . ALA A 1 103 ? 18.539 -2.494 -10.188 1.00 94.00 103 ALA A N 1
ATOM 781 C CA . ALA A 1 103 ? 18.870 -3.844 -10.641 1.00 94.00 103 ALA A CA 1
ATOM 782 C C . ALA A 1 103 ? 17.635 -4.757 -10.629 1.00 94.00 103 ALA A C 1
ATOM 784 O O . ALA A 1 103 ? 17.342 -5.405 -11.636 1.00 94.00 103 ALA A O 1
ATOM 785 N N . LYS A 1 104 ? 16.886 -4.738 -9.523 1.00 95.62 104 LYS A N 1
ATOM 786 C CA . LYS A 1 104 ? 15.702 -5.575 -9.307 1.00 95.62 104 LYS A CA 1
ATOM 787 C C . LYS A 1 104 ? 14.493 -5.107 -10.105 1.00 95.62 104 LYS A C 1
ATOM 789 O O . LYS A 1 104 ? 13.791 -5.934 -10.676 1.00 95.62 104 LYS A O 1
ATOM 794 N N . LEU A 1 105 ? 14.310 -3.799 -10.276 1.00 95.81 105 LEU A N 1
ATOM 795 C CA . LEU A 1 105 ? 13.280 -3.291 -11.183 1.00 95.81 105 LEU A CA 1
ATOM 796 C C . LEU A 1 105 ? 13.551 -3.640 -12.648 1.00 95.81 105 LEU A C 1
ATOM 798 O O . LEU A 1 105 ? 12.618 -3.957 -13.378 1.00 95.81 105 LEU A O 1
ATOM 802 N N . ARG A 1 106 ? 14.816 -3.646 -13.094 1.00 95.44 106 ARG A N 1
ATOM 803 C CA . ARG A 1 106 ? 15.161 -4.120 -14.447 1.00 95.44 106 ARG A CA 1
ATOM 804 C C . ARG A 1 106 ? 14.861 -5.604 -14.633 1.00 95.44 106 ARG A C 1
ATOM 806 O O . ARG A 1 106 ? 14.524 -6.015 -15.739 1.00 95.44 106 ARG A O 1
ATOM 813 N N . GLU A 1 107 ? 15.039 -6.407 -13.591 1.00 93.88 107 GLU A N 1
ATOM 814 C CA . GLU A 1 107 ? 14.671 -7.822 -13.588 1.00 93.88 107 GLU A CA 1
ATOM 815 C C . GLU A 1 107 ? 13.155 -7.998 -13.704 1.00 93.88 107 GLU A C 1
ATOM 817 O O . GLU A 1 107 ? 12.698 -8.629 -14.657 1.00 93.88 107 GLU A O 1
ATOM 822 N N . LEU A 1 108 ? 12.387 -7.334 -12.834 1.00 94.62 108 LEU A N 1
ATOM 823 C CA . LEU A 1 108 ? 10.927 -7.306 -12.900 1.00 94.62 108 LEU A CA 1
ATOM 824 C C . LEU A 1 108 ? 10.430 -6.874 -14.286 1.00 94.62 108 LEU A C 1
ATOM 826 O O . LEU A 1 108 ? 9.633 -7.583 -14.891 1.00 94.62 108 LEU A O 1
ATOM 830 N N . ALA A 1 109 ? 10.922 -5.744 -14.808 1.00 93.75 109 ALA A N 1
ATOM 831 C CA . ALA A 1 109 ? 10.490 -5.195 -16.092 1.00 93.75 109 ALA A CA 1
ATOM 832 C C . ALA A 1 109 ? 10.676 -6.189 -17.247 1.00 93.75 109 ALA A C 1
ATOM 834 O O . ALA A 1 109 ? 9.815 -6.279 -18.118 1.00 93.75 109 ALA A O 1
ATOM 835 N N . ARG A 1 110 ? 11.758 -6.982 -17.242 1.00 91.38 110 ARG A N 1
ATOM 836 C CA . ARG A 1 110 ? 11.949 -8.056 -18.230 1.00 91.38 110 ARG A CA 1
ATOM 837 C C . ARG A 1 110 ? 10.920 -9.172 -18.064 1.00 91.38 110 ARG A C 1
ATOM 839 O O . ARG A 1 110 ? 10.372 -9.615 -19.069 1.00 91.38 110 ARG A O 1
ATOM 846 N N . ASN A 1 111 ? 10.644 -9.594 -16.831 1.00 88.94 111 ASN A N 1
ATOM 847 C CA . ASN A 1 111 ? 9.708 -10.687 -16.544 1.00 88.94 111 ASN A CA 1
ATOM 848 C C . ASN A 1 111 ? 8.278 -10.354 -16.990 1.00 88.94 111 ASN A C 1
ATOM 850 O O . ASN A 1 111 ? 7.591 -11.209 -17.543 1.00 88.94 111 ASN A O 1
ATOM 854 N N . VAL A 1 112 ? 7.853 -9.101 -16.814 1.00 89.62 112 VAL A N 1
ATOM 855 C CA . VAL A 1 112 ? 6.507 -8.636 -17.199 1.00 89.62 112 VAL A CA 1
ATOM 856 C C . VAL A 1 112 ? 6.475 -7.895 -18.544 1.00 89.62 112 VAL A C 1
ATOM 858 O O . VAL A 1 112 ? 5.455 -7.313 -18.908 1.00 89.62 112 VAL A O 1
ATOM 861 N N . ASN A 1 113 ? 7.584 -7.921 -19.297 1.00 88.44 113 ASN A N 1
ATOM 862 C CA . ASN A 1 113 ? 7.744 -7.268 -20.601 1.00 88.44 113 ASN A CA 1
ATOM 863 C C . ASN A 1 113 ? 7.301 -5.784 -20.610 1.00 88.44 113 ASN A C 1
ATOM 865 O O . ASN A 1 113 ? 6.569 -5.338 -21.498 1.00 88.44 113 ASN A O 1
ATOM 869 N N . ALA A 1 114 ? 7.731 -5.037 -19.593 1.00 90.44 114 ALA A N 1
ATOM 870 C CA . ALA A 1 114 ? 7.494 -3.606 -19.431 1.00 90.44 114 ALA A CA 1
ATOM 871 C C . ALA A 1 114 ? 8.680 -2.760 -19.916 1.00 90.44 114 ALA A C 1
ATOM 873 O O . ALA A 1 114 ? 9.766 -3.266 -20.215 1.00 90.44 114 ALA A O 1
ATOM 874 N N . SER A 1 115 ? 8.463 -1.445 -19.976 1.00 89.19 115 SER A N 1
ATOM 875 C CA . SER A 1 115 ? 9.523 -0.473 -20.243 1.00 89.19 115 SER A CA 1
ATOM 876 C C . SER A 1 115 ? 10.643 -0.555 -19.194 1.00 89.19 115 SER A C 1
ATOM 878 O O . SER A 1 115 ? 10.391 -0.946 -18.049 1.00 89.19 115 SER A O 1
ATOM 880 N N . PRO A 1 116 ? 11.886 -0.181 -19.552 1.00 91.69 116 PRO A N 1
ATOM 881 C CA . PRO A 1 116 ? 12.973 -0.074 -18.586 1.00 91.69 116 PRO A CA 1
ATOM 882 C C . PRO A 1 116 ? 12.633 0.894 -17.441 1.00 91.69 116 PRO A C 1
ATOM 884 O O . PRO A 1 116 ? 11.867 1.830 -17.665 1.00 91.69 116 PRO A O 1
ATOM 887 N N . PRO A 1 117 ? 13.226 0.720 -16.246 1.00 95.56 117 PRO A N 1
ATOM 888 C CA . PRO A 1 117 ? 12.975 1.624 -15.133 1.00 95.56 117 PRO A CA 1
ATOM 889 C C . PRO A 1 117 ? 13.466 3.048 -15.403 1.00 95.56 117 PRO A C 1
ATOM 891 O O . PRO A 1 117 ? 14.514 3.257 -16.020 1.00 95.56 117 PRO A O 1
ATOM 894 N N . GLU A 1 118 ? 12.726 4.014 -14.878 1.00 96.12 118 GLU A N 1
ATOM 895 C CA . GLU A 1 118 ? 12.988 5.443 -14.981 1.00 96.12 118 GLU A CA 1
ATOM 896 C C . GLU A 1 118 ? 13.426 5.998 -13.620 1.00 96.12 118 GLU A C 1
ATOM 898 O O . GLU A 1 118 ? 12.899 5.620 -12.575 1.00 96.12 118 GLU A O 1
ATOM 903 N N . SER A 1 119 ? 14.403 6.908 -13.622 1.00 95.25 119 SER A N 1
ATOM 904 C CA . SER A 1 119 ? 14.902 7.582 -12.411 1.00 95.25 119 SER A CA 1
ATOM 905 C C . SER A 1 119 ? 14.313 8.975 -12.198 1.00 95.25 119 SER A C 1
ATOM 907 O O . SER A 1 119 ? 14.724 9.680 -11.281 1.00 95.25 119 SER A O 1
ATOM 909 N N . ILE A 1 120 ? 13.416 9.409 -13.085 1.00 92.88 120 ILE A N 1
ATOM 910 C CA . ILE A 1 120 ? 12.714 10.689 -13.011 1.00 92.88 120 ILE A CA 1
ATOM 911 C C . ILE A 1 120 ? 11.289 10.434 -13.480 1.00 92.88 120 ILE A C 1
ATOM 913 O O . ILE A 1 120 ? 11.085 10.044 -14.626 1.00 92.88 120 ILE A O 1
ATOM 917 N N . LEU A 1 121 ? 10.314 10.699 -12.616 1.00 90.81 121 LEU A N 1
ATOM 918 C CA . LEU A 1 121 ? 8.905 10.616 -12.967 1.00 90.81 121 LEU A CA 1
ATOM 919 C C . LEU A 1 121 ? 8.374 12.009 -13.298 1.00 90.81 121 LEU A C 1
ATOM 921 O O . LEU A 1 121 ? 8.218 12.853 -12.418 1.00 90.81 121 LEU A O 1
ATOM 925 N N . THR A 1 122 ? 8.067 12.251 -14.572 1.00 86.62 122 THR A N 1
ATOM 926 C CA . THR A 1 122 ? 7.339 13.466 -14.966 1.00 86.62 122 THR A CA 1
ATOM 927 C C . THR A 1 122 ? 5.843 13.202 -14.846 1.00 86.62 122 THR A C 1
ATOM 929 O O . THR A 1 122 ? 5.181 12.857 -15.826 1.00 86.62 122 THR A O 1
ATOM 932 N N . ALA A 1 123 ? 5.315 13.323 -13.629 1.00 77.12 123 ALA A N 1
ATOM 933 C CA . ALA A 1 123 ? 3.887 13.174 -13.400 1.00 77.12 123 ALA A CA 1
ATOM 934 C C . ALA A 1 123 ? 3.122 14.350 -14.023 1.00 77.12 123 ALA A C 1
ATOM 936 O O . ALA A 1 123 ? 3.500 15.517 -13.885 1.00 77.12 123 ALA A O 1
ATOM 937 N N . ARG A 1 124 ? 2.043 14.038 -14.740 1.00 79.94 124 ARG A N 1
ATOM 938 C CA . ARG A 1 124 ? 1.105 15.055 -15.221 1.00 79.94 124 ARG A CA 1
ATOM 939 C C . ARG A 1 124 ? 0.156 15.414 -14.086 1.00 79.94 124 ARG A C 1
ATOM 941 O O . ARG A 1 124 ? -0.103 14.592 -13.215 1.00 79.94 124 ARG A O 1
ATOM 948 N N . ALA A 1 125 ? -0.366 16.636 -14.114 1.00 78.00 125 ALA A N 1
ATOM 949 C CA . ALA A 1 125 ? -1.482 16.979 -13.249 1.00 78.00 125 ALA A CA 1
ATOM 950 C C . ALA A 1 125 ? -2.659 16.059 -13.579 1.00 78.00 125 ALA A C 1
ATOM 952 O O . ALA A 1 125 ? -3.017 15.907 -14.752 1.00 78.00 125 ALA A O 1
ATOM 953 N N . SER A 1 126 ? -3.236 15.469 -12.545 1.00 80.69 126 SER A N 1
ATOM 954 C CA . SER A 1 126 ? -4.339 14.531 -12.690 1.00 80.69 126 SER A CA 1
ATOM 955 C C . SER A 1 126 ? -5.662 15.208 -12.400 1.00 80.69 126 SER A C 1
ATOM 957 O O . SER A 1 126 ? -5.707 16.157 -11.609 1.00 80.69 126 SER A O 1
ATOM 959 N N . PRO A 1 127 ? -6.747 14.773 -13.062 1.00 82.56 127 PRO A N 1
ATOM 960 C CA . PRO A 1 127 ? -8.066 15.261 -12.712 1.00 82.56 127 PRO A CA 1
ATOM 961 C C . PRO A 1 127 ? -8.340 14.945 -11.235 1.00 82.56 127 PRO A C 1
ATOM 963 O O . PRO A 1 127 ? -7.935 13.879 -10.757 1.00 82.56 127 PRO A O 1
ATOM 966 N N . PRO A 1 128 ? -9.008 15.854 -10.507 1.00 85.94 128 PRO A N 1
ATOM 967 C CA . PRO A 1 128 ? -9.355 15.605 -9.120 1.00 85.94 128 PRO A CA 1
ATOM 968 C C . PRO A 1 128 ? -10.262 14.377 -9.013 1.00 85.94 128 PRO A C 1
ATOM 970 O O . PRO A 1 128 ? -11.045 14.074 -9.920 1.00 85.94 128 PRO A O 1
ATOM 973 N N . LEU A 1 129 ? -10.160 13.692 -7.878 1.00 87.88 129 LEU A N 1
ATOM 974 C CA . LEU A 1 129 ? -11.096 12.643 -7.505 1.00 87.88 129 LEU A CA 1
ATOM 975 C C . LEU A 1 129 ? -12.526 13.184 -7.440 1.00 87.88 129 LEU A C 1
ATOM 977 O O . LEU A 1 129 ? -12.758 14.365 -7.173 1.00 87.88 129 LEU A O 1
ATOM 981 N N . SER A 1 130 ? -13.505 12.299 -7.646 1.00 91.50 130 SER A N 1
ATOM 982 C CA . SER A 1 130 ? -14.867 12.632 -7.239 1.00 91.50 130 SER A CA 1
ATOM 983 C C . SER A 1 130 ? -14.884 12.837 -5.714 1.00 91.50 130 SER A C 1
ATOM 985 O O . SER A 1 130 ? -14.166 12.122 -5.005 1.00 91.50 130 SER A O 1
ATOM 987 N N . PRO A 1 131 ? -15.725 13.741 -5.177 1.00 93.06 131 PRO A N 1
ATOM 988 C CA . PRO A 1 131 ? -15.810 13.952 -3.730 1.00 93.06 131 PRO A CA 1
ATOM 989 C C . PRO A 1 131 ? -16.080 12.660 -2.948 1.00 93.06 131 PRO A C 1
ATOM 991 O O . PRO A 1 131 ? -15.606 12.483 -1.830 1.00 93.06 131 PRO A O 1
ATOM 994 N N . GLN A 1 132 ? -16.818 11.725 -3.553 1.00 92.69 132 GLN A N 1
ATOM 995 C CA . GLN A 1 132 ? -17.088 10.421 -2.960 1.00 92.69 132 GLN A CA 1
ATOM 996 C C . GLN A 1 132 ? -15.825 9.554 -2.859 1.00 92.69 132 GLN A C 1
ATOM 998 O O . GLN A 1 132 ? -15.575 8.965 -1.811 1.00 92.69 132 GLN A O 1
ATOM 1003 N N . HIS A 1 133 ? -15.030 9.461 -3.926 1.00 93.44 133 HIS A N 1
ATOM 1004 C CA . HIS A 1 133 ? -13.800 8.668 -3.917 1.00 93.44 133 HIS A CA 1
ATOM 1005 C C . HIS A 1 133 ? -12.744 9.263 -2.982 1.00 93.44 133 HIS A C 1
ATOM 1007 O O . HIS A 1 133 ? -12.053 8.517 -2.289 1.00 93.44 133 HIS A O 1
ATOM 1013 N N . GLU A 1 134 ? -12.662 10.593 -2.913 1.00 93.25 134 GLU A N 1
ATOM 1014 C CA . GLU A 1 134 ? -11.817 11.297 -1.948 1.00 93.25 134 GLU A CA 1
ATOM 1015 C C . GLU A 1 134 ? -12.242 10.974 -0.506 1.00 93.25 134 GLU A C 1
ATOM 1017 O O . GLU A 1 134 ? -11.412 10.563 0.302 1.00 93.25 134 GLU A O 1
ATOM 1022 N N . ALA A 1 135 ? -13.542 11.050 -0.195 1.00 93.81 135 ALA A N 1
ATOM 1023 C CA . ALA A 1 135 ? -14.066 10.712 1.129 1.00 93.81 135 ALA A CA 1
ATOM 1024 C C . ALA A 1 135 ? -13.798 9.248 1.524 1.00 93.81 135 ALA A C 1
ATOM 1026 O O . ALA A 1 135 ? -13.428 8.974 2.667 1.00 93.81 135 ALA A O 1
ATOM 1027 N N . LEU A 1 136 ? -13.937 8.304 0.586 1.00 95.06 136 LEU A N 1
ATOM 1028 C CA . LEU A 1 136 ? -13.623 6.892 0.825 1.00 95.06 136 LEU A CA 1
ATOM 1029 C C . LEU A 1 136 ? -12.130 6.676 1.115 1.00 95.06 136 LEU A C 1
ATOM 1031 O O . LEU A 1 136 ? -11.804 5.967 2.068 1.00 95.06 136 LEU A O 1
ATOM 1035 N N . GLY A 1 137 ? -11.239 7.305 0.340 1.00 94.50 137 GLY A N 1
ATOM 1036 C CA . GLY A 1 137 ? -9.791 7.241 0.564 1.00 94.50 137 GLY A CA 1
ATOM 1037 C C . GLY A 1 137 ? -9.381 7.848 1.908 1.00 94.50 137 GLY A C 1
ATOM 1038 O O . GLY A 1 137 ? -8.676 7.206 2.685 1.00 94.50 137 GLY A O 1
ATOM 1039 N N . MET A 1 138 ? -9.904 9.036 2.237 1.00 94.88 138 MET A N 1
ATOM 1040 C CA . MET A 1 138 ? -9.655 9.697 3.525 1.00 94.88 138 MET A CA 1
ATOM 1041 C C . MET A 1 138 ? -10.155 8.866 4.710 1.00 94.88 138 MET A C 1
ATOM 1043 O O . MET A 1 138 ? -9.436 8.712 5.696 1.00 94.88 138 MET A O 1
ATOM 1047 N N . CYS A 1 139 ? -11.356 8.291 4.608 1.00 96.56 139 CYS A N 1
ATOM 1048 C CA . CYS A 1 139 ? -11.894 7.406 5.636 1.00 96.56 139 CYS A CA 1
ATOM 1049 C C . CYS A 1 139 ? -11.008 6.172 5.841 1.00 96.56 139 CYS A C 1
ATOM 1051 O O . CYS A 1 139 ? -10.653 5.854 6.976 1.00 96.56 139 CYS A O 1
ATOM 1053 N N . GLY A 1 140 ? -10.613 5.501 4.753 1.00 97.19 140 GLY A N 1
ATOM 1054 C CA . GLY A 1 140 ? -9.737 4.331 4.809 1.00 97.19 140 GLY A CA 1
ATOM 1055 C C . GLY A 1 140 ? -8.389 4.649 5.458 1.00 97.19 140 GLY A C 1
ATOM 1056 O O . GLY A 1 140 ? -7.973 3.948 6.385 1.00 97.19 140 GLY A O 1
ATOM 1057 N N . ALA A 1 141 ? -7.753 5.749 5.043 1.00 96.75 141 ALA A N 1
ATOM 1058 C CA . ALA A 1 141 ? -6.485 6.209 5.600 1.00 96.75 141 ALA A CA 1
ATOM 1059 C C . ALA A 1 141 ? -6.603 6.521 7.099 1.00 96.75 141 ALA A C 1
ATOM 1061 O O . ALA A 1 141 ? -5.784 6.069 7.901 1.00 96.75 141 ALA A O 1
ATOM 1062 N N . TYR A 1 142 ? -7.656 7.241 7.494 1.00 97.06 142 TYR A N 1
ATOM 1063 C CA . TYR A 1 142 ? -7.881 7.624 8.883 1.00 97.06 142 TYR A CA 1
ATOM 1064 C C . TYR A 1 142 ? -8.152 6.416 9.789 1.00 97.06 142 TYR A C 1
ATOM 1066 O O . TYR A 1 142 ? -7.512 6.270 10.831 1.00 97.06 142 TYR A O 1
ATOM 1074 N N . VAL A 1 143 ? -9.036 5.501 9.374 1.00 97.56 143 VAL A N 1
ATOM 1075 C CA . VAL A 1 143 ? -9.323 4.269 10.127 1.00 97.56 143 VAL A CA 1
ATOM 1076 C C . VAL A 1 143 ? -8.071 3.401 10.245 1.00 97.56 143 VAL A C 1
ATOM 1078 O O . VAL A 1 143 ? -7.786 2.888 11.324 1.00 97.56 143 VAL A O 1
ATOM 1081 N N . THR A 1 144 ? -7.284 3.277 9.176 1.00 97.94 144 THR A N 1
ATOM 1082 C CA . THR A 1 144 ? -6.031 2.504 9.185 1.00 97.94 144 THR A CA 1
ATOM 1083 C C . THR A 1 144 ? -5.000 3.111 10.133 1.00 97.94 144 THR A C 1
ATOM 1085 O O . THR A 1 144 ? -4.397 2.384 10.921 1.00 97.94 144 THR A O 1
ATOM 1088 N N . SER A 1 145 ? -4.856 4.441 10.139 1.00 97.62 145 SER A N 1
ATOM 1089 C CA . SER A 1 145 ? -4.012 5.146 11.110 1.00 97.62 145 SER A CA 1
ATOM 1090 C C . SER A 1 145 ? -4.495 4.925 12.545 1.00 97.62 145 SER A C 1
ATOM 1092 O O . SER A 1 145 ? -3.681 4.717 13.440 1.00 97.62 145 SER A O 1
ATOM 1094 N N . ALA A 1 146 ? -5.809 4.924 12.781 1.00 97.62 146 ALA A N 1
ATOM 1095 C CA . ALA A 1 146 ? -6.356 4.668 14.108 1.00 97.62 146 ALA A CA 1
ATOM 1096 C C . ALA A 1 146 ? -6.150 3.218 14.567 1.00 97.62 146 ALA A C 1
ATOM 1098 O O . ALA A 1 146 ? -5.848 2.981 15.738 1.00 97.62 146 ALA A O 1
ATOM 1099 N N . ILE A 1 147 ? -6.234 2.253 13.647 1.00 98.31 147 ILE A N 1
ATOM 1100 C CA . ILE A 1 147 ? -5.867 0.855 13.897 1.00 98.31 147 ILE A CA 1
ATOM 1101 C C . ILE A 1 147 ? -4.380 0.755 14.254 1.00 98.31 147 ILE A C 1
ATOM 1103 O O . ILE A 1 147 ? -4.057 0.118 15.253 1.00 98.31 147 ILE A O 1
ATOM 1107 N N . TYR A 1 148 ? -3.485 1.412 13.509 1.00 98.19 148 TYR A N 1
ATOM 1108 C CA . TYR A 1 148 ? -2.051 1.437 13.824 1.00 98.19 148 TYR A CA 1
ATOM 1109 C C . TYR A 1 148 ? -1.805 1.932 15.254 1.00 98.19 148 TYR A C 1
ATOM 1111 O O . TYR A 1 148 ? -1.181 1.244 16.063 1.00 98.19 148 TYR A O 1
ATOM 1119 N N . THR A 1 149 ? -2.372 3.089 15.606 1.00 97.62 149 THR A N 1
ATOM 1120 C CA . THR A 1 149 ? -2.238 3.663 16.947 1.00 97.62 149 THR A CA 1
ATOM 1121 C C . THR A 1 149 ? -2.852 2.759 18.013 1.00 97.62 149 THR A C 1
ATOM 1123 O O . THR A 1 149 ? -2.279 2.611 19.086 1.00 97.62 149 THR A O 1
ATOM 1126 N N . TYR A 1 150 ? -3.975 2.090 17.741 1.00 97.62 150 TYR A N 1
ATOM 1127 C CA . TYR A 1 150 ? -4.505 1.082 18.661 1.00 97.62 150 TYR A CA 1
ATOM 1128 C C . TYR A 1 150 ? -3.488 -0.040 18.903 1.00 97.62 150 TYR A C 1
ATOM 1130 O O . TYR A 1 150 ? -3.310 -0.453 20.053 1.00 97.62 150 TYR A O 1
ATOM 1138 N N . VAL A 1 151 ? -2.848 -0.541 17.840 1.00 97.88 151 VAL A N 1
ATOM 1139 C CA . VAL A 1 151 ? -1.912 -1.671 17.884 1.00 97.88 151 VAL A CA 1
ATOM 1140 C C . VAL A 1 151 ? -0.634 -1.306 18.646 1.00 97.88 151 VAL A C 1
ATOM 1142 O O . VAL A 1 151 ? -0.334 -1.958 19.648 1.00 97.88 151 VAL A O 1
ATOM 1145 N N . PHE A 1 152 ? 0.061 -0.244 18.235 1.00 98.06 152 PHE A N 1
ATOM 1146 C CA . PHE A 1 152 ? 1.422 0.062 18.700 1.00 98.06 152 PHE A CA 1
ATOM 1147 C C . PHE A 1 152 ? 1.501 1.209 19.711 1.00 98.06 152 PHE A C 1
ATOM 1149 O O . PHE A 1 152 ? 2.390 1.234 20.560 1.00 98.06 152 PHE A O 1
ATOM 1156 N N . GLU A 1 153 ? 0.540 2.132 19.691 1.00 96.62 153 GLU A N 1
ATOM 1157 C CA . GLU A 1 153 ? 0.585 3.371 20.477 1.00 96.62 153 GLU A CA 1
ATOM 1158 C C . GLU A 1 153 ? -0.726 3.635 21.244 1.00 96.62 153 GLU A C 1
ATOM 1160 O O . GLU A 1 153 ? -1.283 4.735 21.181 1.00 96.62 153 GLU A O 1
ATOM 1165 N N . PRO A 1 154 ? -1.262 2.661 22.007 1.00 94.56 154 PRO A N 1
ATOM 1166 C CA . PRO A 1 154 ? -2.632 2.728 22.524 1.00 94.56 154 PRO A CA 1
ATOM 1167 C C . PRO A 1 154 ? -2.899 3.937 23.432 1.00 94.56 154 PRO A C 1
ATOM 1169 O O . PRO A 1 154 ? -4.039 4.381 23.547 1.00 94.56 154 PRO A O 1
ATOM 1172 N N . ALA A 1 155 ? -1.860 4.499 24.058 1.00 94.88 155 ALA A N 1
ATOM 1173 C CA . ALA A 1 155 ? -1.963 5.714 24.864 1.00 94.88 155 ALA A CA 1
ATOM 1174 C C . ALA A 1 155 ? -2.335 6.966 24.045 1.00 94.88 155 ALA A C 1
ATOM 1176 O O . ALA A 1 155 ? -2.875 7.914 24.609 1.00 94.88 155 ALA A O 1
ATOM 1177 N N . GLN A 1 156 ? -2.063 6.974 22.737 1.00 94.31 156 GLN A N 1
ATOM 1178 C CA . GLN A 1 156 ? -2.374 8.084 21.834 1.00 94.31 156 GLN A CA 1
ATOM 1179 C C . GLN A 1 156 ? -3.741 7.933 21.157 1.00 94.31 156 GLN A C 1
ATOM 1181 O O . GLN A 1 156 ? -4.248 8.903 20.596 1.00 94.31 156 GLN A O 1
ATOM 1186 N N . LEU A 1 157 ? -4.379 6.759 21.242 1.00 92.62 157 LEU A N 1
ATOM 1187 C CA . LEU A 1 157 ? -5.607 6.470 20.501 1.00 92.62 157 LEU A CA 1
ATOM 1188 C C . LEU A 1 157 ? -6.716 7.490 20.776 1.00 92.62 157 LEU A C 1
ATOM 1190 O O . LEU A 1 157 ? -7.324 8.010 19.847 1.00 92.62 157 LEU A O 1
ATOM 1194 N N . SER A 1 158 ? -6.938 7.826 22.046 1.00 90.19 158 SER A N 1
ATOM 1195 C CA . SER A 1 158 ? -7.971 8.793 22.420 1.00 90.19 158 SER A CA 1
ATOM 1196 C C . SER A 1 158 ? -7.731 10.173 21.818 1.00 90.19 158 SER A C 1
ATOM 1198 O O . SER A 1 158 ? -8.699 10.844 21.483 1.00 90.19 158 SER A O 1
ATOM 1200 N N . SER A 1 159 ? -6.470 10.592 21.658 1.00 90.62 159 SER A N 1
ATOM 1201 C CA . SER A 1 159 ? -6.137 11.893 21.069 1.00 90.62 159 SER A CA 1
ATOM 1202 C C . SER A 1 159 ? -6.411 11.950 19.569 1.00 90.62 159 SER A C 1
ATOM 1204 O O . SER A 1 159 ? -6.869 12.979 19.081 1.00 90.62 159 SER A O 1
ATOM 1206 N N . ILE A 1 160 ? -6.198 10.848 18.845 1.00 88.50 160 ILE A N 1
ATOM 1207 C CA . ILE A 1 160 ? -6.427 10.818 17.397 1.00 88.50 160 ILE A CA 1
ATOM 1208 C C . ILE A 1 160 ? -7.901 10.607 17.043 1.00 88.50 160 ILE A C 1
ATOM 1210 O O . ILE A 1 160 ? -8.337 11.121 16.019 1.00 88.50 160 ILE A O 1
ATOM 1214 N N . THR A 1 161 ? -8.673 9.898 17.880 1.00 89.88 161 THR A N 1
ATOM 1215 C CA . THR A 1 161 ? -10.119 9.669 17.691 1.00 89.88 161 THR A CA 1
ATOM 1216 C C . THR A 1 161 ? -10.981 10.694 18.428 1.00 89.88 161 THR A C 1
ATOM 1218 O O . THR A 1 161 ? -12.200 10.549 18.525 1.00 89.88 161 THR A O 1
ATOM 1221 N N . GLN A 1 162 ? -10.381 11.728 19.021 1.00 89.12 162 GLN A N 1
ATOM 1222 C CA . GLN A 1 162 ? -11.150 12.725 19.752 1.00 89.12 162 GLN A CA 1
ATOM 1223 C C . GLN A 1 162 ? -12.040 13.515 18.787 1.00 89.12 162 GLN A C 1
ATOM 1225 O O . GLN A 1 162 ? -11.552 14.190 17.886 1.00 89.12 162 GLN A O 1
ATOM 1230 N N . GLY A 1 163 ? -13.358 13.458 19.001 1.00 86.00 163 GLY A N 1
ATOM 1231 C CA . GLY A 1 163 ? -14.330 14.171 18.166 1.00 86.00 163 GLY A CA 1
ATOM 1232 C C . GLY A 1 163 ? -14.523 13.568 16.773 1.00 86.00 163 GLY A C 1
ATOM 1233 O O . GLY A 1 163 ? -15.193 14.170 15.941 1.00 86.00 163 GLY A O 1
ATOM 1234 N N . SER A 1 164 ? -13.968 12.382 16.507 1.00 89.56 164 SER A N 1
ATOM 1235 C CA . SER A 1 164 ? -14.122 11.724 15.211 1.00 89.56 164 SER A CA 1
ATOM 1236 C C . SER A 1 164 ? -15.471 11.041 15.030 1.00 89.56 164 SER A C 1
ATOM 1238 O O . SER A 1 164 ? -15.805 10.697 13.904 1.00 89.56 164 SER A O 1
ATOM 1240 N N . ASP A 1 165 ? -16.244 10.844 16.101 1.00 85.38 165 ASP A N 1
ATOM 1241 C CA . ASP A 1 165 ? -17.522 10.118 16.058 1.00 85.38 165 ASP A CA 1
ATOM 1242 C C . ASP A 1 165 ? -18.582 10.821 15.195 1.00 85.38 165 ASP A C 1
ATOM 1244 O O . ASP A 1 165 ? -19.427 10.148 14.609 1.00 85.38 165 ASP A O 1
ATOM 1248 N N . ASP A 1 166 ? -18.508 12.149 15.054 1.00 87.19 166 ASP A N 1
ATOM 1249 C CA . ASP A 1 166 ? -19.411 12.908 14.179 1.00 87.19 166 ASP A CA 1
ATOM 1250 C C . ASP A 1 166 ? -19.092 12.671 12.692 1.00 87.19 166 ASP A C 1
ATOM 1252 O O . ASP A 1 166 ? -19.996 12.571 11.863 1.00 87.19 166 ASP A O 1
ATOM 1256 N N . ALA A 1 167 ? -17.802 12.572 12.348 1.00 88.44 167 ALA A N 1
ATOM 1257 C CA . ALA A 1 167 ? -17.339 12.357 10.975 1.00 88.44 167 ALA A CA 1
ATOM 1258 C C . ALA A 1 167 ? -17.330 10.871 10.581 1.00 88.44 167 ALA A C 1
ATOM 1260 O O . ALA A 1 167 ? -17.622 10.530 9.436 1.00 88.44 167 ALA A O 1
ATOM 1261 N N . TYR A 1 168 ? -17.027 9.992 11.537 1.00 93.56 168 TYR A N 1
ATOM 1262 C CA . TYR A 1 168 ? -16.888 8.550 11.363 1.00 93.56 168 TYR A CA 1
ATOM 1263 C C . TYR A 1 168 ? -17.653 7.783 12.458 1.00 93.56 168 TYR A C 1
ATOM 1265 O O . TYR A 1 168 ? -17.036 7.176 13.341 1.00 93.56 168 TYR A O 1
ATOM 1273 N N . PRO A 1 169 ? -18.999 7.772 12.421 1.00 93.81 169 PRO A N 1
ATOM 1274 C CA . PRO A 1 169 ? -19.798 7.094 13.437 1.00 93.81 169 PRO A CA 1
ATOM 1275 C C . PRO A 1 169 ? -19.448 5.606 13.556 1.00 93.81 169 PRO A C 1
ATOM 1277 O O . PRO A 1 169 ? -19.506 4.860 12.577 1.00 93.81 169 PRO A O 1
ATOM 1280 N N . GLY A 1 170 ? -19.105 5.166 14.769 1.00 93.75 170 GLY A N 1
ATOM 1281 C CA . GLY A 1 170 ? -18.706 3.780 15.046 1.00 93.75 170 GLY A CA 1
ATOM 1282 C C . GLY A 1 170 ? -17.230 3.474 14.772 1.00 93.75 170 GLY A C 1
ATOM 1283 O O . GLY A 1 170 ? -16.858 2.302 14.702 1.00 93.75 170 GLY A O 1
ATOM 1284 N N . ILE A 1 171 ? -16.377 4.494 14.620 1.00 95.50 171 ILE A N 1
ATOM 1285 C CA . ILE A 1 171 ? -14.940 4.293 14.393 1.00 95.50 171 ILE A CA 1
ATOM 1286 C C . ILE A 1 171 ? -14.258 3.499 15.513 1.00 95.50 171 ILE A C 1
ATOM 1288 O O . ILE A 1 171 ? -13.416 2.646 15.235 1.00 95.50 171 ILE A O 1
ATOM 1292 N N . GLN A 1 172 ? -14.636 3.723 16.773 1.00 94.06 172 GLN A N 1
ATOM 1293 C CA . GLN A 1 172 ? -14.041 3.003 17.902 1.00 94.06 172 GLN A CA 1
ATOM 1294 C C . GLN A 1 172 ? -14.258 1.486 17.787 1.00 94.06 172 GLN A C 1
ATOM 1296 O O . GLN A 1 172 ? -13.324 0.719 18.019 1.00 94.06 172 GLN A O 1
ATOM 1301 N N . ASP A 1 173 ? -15.445 1.058 17.343 1.00 95.06 173 ASP A N 1
ATOM 1302 C CA . ASP A 1 173 ? -15.792 -0.358 17.201 1.00 95.06 173 ASP A CA 1
ATOM 1303 C C . ASP A 1 173 ? -14.953 -1.040 16.114 1.00 95.06 173 ASP A C 1
ATOM 1305 O O . ASP A 1 173 ? -14.408 -2.123 16.336 1.00 95.06 173 ASP A O 1
ATOM 1309 N N . ILE A 1 174 ? -14.814 -0.408 14.940 1.00 96.94 174 ILE A N 1
ATOM 1310 C CA . ILE A 1 174 ? -14.014 -0.974 13.843 1.00 96.94 174 ILE A CA 1
ATOM 1311 C C . ILE A 1 174 ? -12.523 -0.997 14.196 1.00 96.94 174 ILE A C 1
ATOM 1313 O O . ILE A 1 174 ? -11.861 -2.012 13.968 1.00 96.94 174 ILE A O 1
ATOM 1317 N N . VAL A 1 175 ? -12.010 0.073 14.813 1.00 97.38 175 VAL A N 1
ATOM 1318 C CA . VAL A 1 175 ? -10.613 0.162 15.258 1.00 97.38 175 VAL A CA 1
ATOM 1319 C C . VAL A 1 175 ? -10.312 -0.909 16.298 1.00 97.38 175 VAL A C 1
ATOM 1321 O O . VAL A 1 175 ? -9.312 -1.613 16.177 1.00 97.38 175 VAL A O 1
ATOM 1324 N N . GLN A 1 176 ? -11.190 -1.089 17.287 1.00 96.38 176 GLN A N 1
ATOM 1325 C CA . GLN A 1 176 ? -11.024 -2.123 18.300 1.00 96.38 176 GLN A CA 1
ATOM 1326 C C . GLN A 1 176 ? -11.141 -3.525 17.696 1.00 96.38 176 GLN A C 1
ATOM 1328 O O . GLN A 1 176 ? -10.328 -4.386 18.020 1.00 96.38 176 GLN A O 1
ATOM 1333 N N . SER A 1 177 ? -12.115 -3.767 16.816 1.00 97.19 177 SER A N 1
ATOM 1334 C CA . SER A 1 177 ? -12.325 -5.084 16.208 1.00 97.19 177 SER A CA 1
ATOM 1335 C C . SER A 1 177 ? -11.129 -5.527 15.367 1.00 97.19 177 SER A C 1
ATOM 1337 O O . SER A 1 177 ? -10.679 -6.663 15.508 1.00 97.19 177 SER A O 1
ATOM 1339 N N . VAL A 1 178 ? -10.619 -4.660 14.487 1.00 98.12 178 VAL A N 1
ATOM 1340 C CA . VAL A 1 178 ? -9.471 -4.991 13.628 1.00 98.12 178 VAL A CA 1
ATOM 1341 C C . VAL A 1 178 ? -8.174 -4.959 14.434 1.00 98.12 178 VAL A C 1
ATOM 1343 O O . VAL A 1 178 ? -7.390 -5.904 14.386 1.00 98.12 178 VAL A O 1
ATOM 1346 N N . GLY A 1 179 ? -7.967 -3.913 15.236 1.00 97.88 179 GLY A N 1
ATOM 1347 C CA . GLY A 1 179 ? -6.756 -3.738 16.032 1.00 97.88 179 GLY A CA 1
ATOM 1348 C C . GLY A 1 179 ? -6.551 -4.831 17.082 1.00 97.88 179 GLY A C 1
ATOM 1349 O O . GLY A 1 179 ? -5.418 -5.254 17.301 1.00 97.88 179 GLY A O 1
ATOM 1350 N N . ALA A 1 180 ? -7.616 -5.341 17.712 1.00 97.44 180 ALA A N 1
ATOM 1351 C CA . ALA A 1 180 ? -7.506 -6.470 18.638 1.00 97.44 180 ALA A CA 1
ATOM 1352 C C . ALA A 1 180 ? -7.109 -7.769 17.921 1.00 97.44 180 ALA A C 1
ATOM 1354 O O . ALA A 1 180 ? -6.324 -8.537 18.472 1.00 97.44 180 ALA A O 1
ATOM 1355 N N . GLY A 1 181 ? -7.607 -7.989 16.697 1.00 97.38 181 GLY A N 1
ATOM 1356 C CA . GLY A 1 181 ? -7.192 -9.109 15.851 1.00 97.38 181 GLY A CA 1
ATOM 1357 C C . GLY A 1 181 ? -5.701 -9.047 15.525 1.00 97.38 181 GLY A C 1
ATOM 1358 O O . GLY A 1 181 ? -4.971 -9.984 15.827 1.00 97.38 181 GLY A O 1
ATOM 1359 N N . LEU A 1 182 ? -5.228 -7.900 15.027 1.00 97.88 182 LEU A N 1
ATOM 1360 C CA . LEU A 1 182 ? -3.812 -7.696 14.699 1.00 97.88 182 LEU A CA 1
ATOM 1361 C C . LEU A 1 182 ? -2.894 -7.814 15.928 1.00 97.88 182 LEU A C 1
ATOM 1363 O O . LEU A 1 182 ? -1.820 -8.402 15.835 1.00 97.88 182 LEU A O 1
ATOM 1367 N N . LYS A 1 183 ? -3.321 -7.322 17.102 1.00 96.50 183 LYS A N 1
ATOM 1368 C CA . LYS A 1 183 ? -2.590 -7.537 18.364 1.00 96.50 183 LYS A CA 1
ATOM 1369 C C . LYS A 1 183 ? -2.503 -9.012 18.743 1.00 96.50 183 LYS A C 1
ATOM 1371 O O . LYS A 1 183 ? -1.458 -9.450 19.200 1.00 96.50 183 LYS A O 1
ATOM 1376 N N . ALA A 1 184 ? -3.594 -9.763 18.595 1.00 96.94 184 ALA A N 1
ATOM 1377 C CA . ALA A 1 184 ? -3.623 -11.185 18.933 1.00 96.94 184 ALA A CA 1
ATOM 1378 C C . ALA A 1 184 ? -2.752 -12.041 17.995 1.00 96.94 184 ALA A C 1
ATOM 1380 O O . ALA A 1 184 ? -2.373 -13.151 18.359 1.00 96.94 184 ALA A O 1
ATOM 1381 N N . GLU A 1 185 ? -2.445 -11.529 16.804 1.00 96.31 185 GLU A N 1
ATOM 1382 C CA . GLU A 1 185 ? -1.537 -12.137 15.830 1.00 96.31 185 GLU A CA 1
ATOM 1383 C C . GLU A 1 185 ? -0.067 -11.715 16.012 1.00 96.31 185 GLU A C 1
ATOM 1385 O O . GLU A 1 185 ? 0.771 -12.112 15.204 1.00 96.31 185 GLU A O 1
ATOM 1390 N N . ASP A 1 186 ? 0.251 -10.923 17.046 1.00 94.75 186 ASP A N 1
ATOM 1391 C CA . ASP A 1 186 ? 1.596 -10.400 17.327 1.00 94.75 186 ASP A CA 1
ATOM 1392 C C . ASP A 1 186 ? 2.232 -9.678 16.117 1.00 94.75 186 ASP A C 1
ATOM 1394 O O . ASP A 1 186 ? 3.429 -9.797 15.843 1.00 94.75 186 ASP A O 1
ATOM 1398 N N . VAL A 1 187 ? 1.421 -8.919 15.369 1.00 96.88 187 VAL A N 1
ATOM 1399 C CA . VAL A 1 187 ? 1.878 -8.140 14.207 1.00 96.88 187 VAL A CA 1
ATOM 1400 C C . VAL A 1 187 ? 2.912 -7.093 14.632 1.00 96.88 187 VAL A C 1
ATOM 1402 O O . VAL A 1 187 ? 2.702 -6.356 15.593 1.00 96.88 187 VAL A O 1
ATOM 1405 N N . SER A 1 188 ? 4.021 -7.006 13.894 1.00 97.38 188 SER A N 1
ATOM 1406 C CA . SER A 1 188 ? 5.064 -5.986 14.077 1.00 97.38 188 SER A CA 1
ATOM 1407 C C . SER A 1 188 ? 4.792 -4.734 13.241 1.00 97.38 188 SER A C 1
ATOM 1409 O O . SER A 1 188 ? 4.063 -4.801 12.251 1.00 97.38 188 SER A O 1
ATOM 1411 N N . GLU A 1 189 ? 5.430 -3.607 13.578 1.00 96.75 189 GLU A N 1
ATOM 1412 C CA . GLU A 1 189 ? 5.362 -2.384 12.756 1.00 96.75 189 GLU A CA 1
ATOM 1413 C C . GLU A 1 189 ? 5.790 -2.659 11.304 1.00 96.75 189 GLU A C 1
ATOM 1415 O O . GLU A 1 189 ? 5.083 -2.283 10.373 1.00 96.75 189 GLU A O 1
ATOM 1420 N N . ASP A 1 190 ? 6.868 -3.428 11.106 1.00 94.50 190 ASP A N 1
ATOM 1421 C CA . ASP A 1 190 ? 7.398 -3.770 9.777 1.00 94.50 190 ASP A CA 1
ATOM 1422 C C . ASP A 1 190 ? 6.418 -4.568 8.904 1.00 94.50 190 ASP A C 1
ATOM 1424 O O . ASP A 1 190 ? 6.488 -4.512 7.676 1.00 94.50 190 ASP A O 1
ATOM 1428 N N . THR A 1 191 ? 5.515 -5.340 9.515 1.00 95.94 191 THR A N 1
ATOM 1429 C CA . THR A 1 191 ? 4.551 -6.188 8.795 1.00 95.94 191 THR A CA 1
ATOM 1430 C C . THR A 1 191 ? 3.144 -5.604 8.775 1.00 95.94 191 THR A C 1
ATOM 1432 O O . THR A 1 191 ? 2.299 -6.106 8.024 1.00 95.94 191 THR A O 1
ATOM 1435 N N . PHE A 1 192 ? 2.894 -4.537 9.542 1.00 97.62 192 PHE A N 1
ATOM 1436 C CA . PHE A 1 192 ? 1.572 -3.962 9.760 1.00 97.62 192 PHE A CA 1
ATOM 1437 C C . PHE A 1 192 ? 0.836 -3.675 8.456 1.00 97.62 192 PHE A C 1
ATOM 1439 O O . PHE A 1 192 ? -0.271 -4.179 8.278 1.00 97.62 192 PHE A O 1
ATOM 1446 N N . ASP A 1 193 ? 1.465 -2.956 7.523 1.00 95.06 193 ASP A N 1
ATOM 1447 C CA . ASP A 1 193 ? 0.848 -2.573 6.249 1.00 95.06 193 ASP A CA 1
ATOM 1448 C C . ASP A 1 193 ? 0.335 -3.782 5.465 1.00 95.06 193 ASP A C 1
ATOM 1450 O O . ASP A 1 193 ? -0.730 -3.738 4.858 1.00 95.06 193 ASP A O 1
ATOM 1454 N N . SER A 1 194 ? 1.057 -4.901 5.506 1.00 96.94 194 SER A N 1
ATOM 1455 C CA . SER A 1 194 ? 0.613 -6.125 4.842 1.00 96.94 194 SER A CA 1
ATOM 1456 C C . SER A 1 194 ? -0.550 -6.790 5.569 1.00 96.94 194 SER A C 1
ATOM 1458 O O . SER A 1 194 ? -1.545 -7.155 4.941 1.00 96.94 194 SER A O 1
ATOM 1460 N N . ARG A 1 195 ? -0.469 -6.874 6.900 1.00 98.12 195 ARG A N 1
ATOM 1461 C CA . ARG A 1 195 ? -1.455 -7.563 7.737 1.00 98.12 195 ARG A CA 1
ATOM 1462 C C . ARG A 1 195 ? -2.767 -6.798 7.813 1.00 98.12 195 ARG A C 1
ATOM 1464 O O . ARG A 1 195 ? -3.829 -7.400 7.713 1.00 98.12 195 ARG A O 1
ATOM 1471 N N . VAL A 1 196 ? -2.732 -5.470 7.891 1.00 98.19 196 VAL A N 1
ATOM 1472 C CA . VAL A 1 196 ? -3.955 -4.658 7.924 1.00 98.19 196 VAL A CA 1
ATOM 1473 C C . VAL A 1 196 ? -4.755 -4.775 6.621 1.00 98.19 196 VAL A C 1
ATOM 1475 O O . VAL A 1 196 ? -5.985 -4.720 6.651 1.00 98.19 196 VAL A O 1
ATOM 1478 N N . THR A 1 197 ? -4.097 -5.043 5.483 1.00 98.00 197 THR A N 1
ATOM 1479 C CA . THR A 1 197 ? -4.800 -5.238 4.202 1.00 98.00 197 THR A CA 1
ATOM 1480 C C . THR A 1 197 ? -5.648 -6.510 4.163 1.00 98.00 197 THR A C 1
ATOM 1482 O O . THR A 1 197 ? -6.592 -6.581 3.375 1.00 98.00 197 THR A O 1
ATOM 1485 N N . ASP A 1 198 ? -5.408 -7.483 5.051 1.00 97.50 198 ASP A N 1
ATOM 1486 C CA . ASP A 1 198 ? -6.290 -8.647 5.216 1.00 97.50 198 ASP A CA 1
ATOM 1487 C C . ASP A 1 198 ? -7.685 -8.250 5.730 1.00 97.50 198 ASP A C 1
ATOM 1489 O O . ASP A 1 198 ? -8.661 -8.966 5.497 1.00 97.50 198 ASP A O 1
ATOM 1493 N N . HIS A 1 199 ? -7.799 -7.071 6.349 1.00 97.88 199 HIS A N 1
ATOM 1494 C CA . HIS A 1 199 ? -9.040 -6.492 6.861 1.00 97.88 199 HIS A CA 1
ATOM 1495 C C . HIS A 1 199 ? -9.609 -5.381 5.968 1.00 97.88 199 HIS A C 1
ATOM 1497 O O . HIS A 1 199 ? -10.548 -4.685 6.366 1.00 97.88 199 HIS A O 1
ATOM 1503 N N . ALA A 1 200 ? -9.077 -5.214 4.753 1.00 96.69 200 ALA A N 1
ATOM 1504 C CA . ALA A 1 200 ? -9.464 -4.126 3.862 1.00 96.69 200 ALA A CA 1
ATOM 1505 C C . ALA A 1 200 ? -10.965 -4.097 3.560 1.00 96.69 200 ALA A C 1
ATOM 1507 O O . ALA A 1 200 ? -11.560 -3.024 3.575 1.00 96.69 200 ALA A O 1
ATOM 1508 N N . ASN A 1 201 ? -11.598 -5.256 3.345 1.00 96.19 201 ASN A N 1
ATOM 1509 C CA . ASN A 1 201 ? -13.041 -5.321 3.099 1.00 96.19 201 ASN A CA 1
ATOM 1510 C C . ASN A 1 201 ? -13.835 -4.770 4.286 1.00 96.19 201 ASN A C 1
ATOM 1512 O O . ASN A 1 201 ? -14.719 -3.947 4.089 1.00 96.19 201 ASN A O 1
ATOM 1516 N N . THR A 1 202 ? -13.474 -5.142 5.515 1.00 97.31 202 THR A N 1
ATOM 1517 C CA . THR A 1 202 ? -14.146 -4.654 6.725 1.00 97.31 202 THR A CA 1
ATOM 1518 C C . THR A 1 202 ? -14.032 -3.132 6.855 1.00 97.31 202 THR A C 1
ATOM 1520 O O . THR A 1 202 ? -15.019 -2.454 7.145 1.00 97.31 202 THR A O 1
ATOM 1523 N N . VAL A 1 203 ? -12.842 -2.575 6.601 1.00 97.25 203 VAL A N 1
ATOM 1524 C CA . VAL A 1 203 ? -12.607 -1.120 6.647 1.00 97.25 203 VAL A CA 1
ATOM 1525 C C . VAL A 1 203 ? -13.359 -0.404 5.521 1.00 97.25 203 VAL A C 1
ATOM 1527 O O . VAL A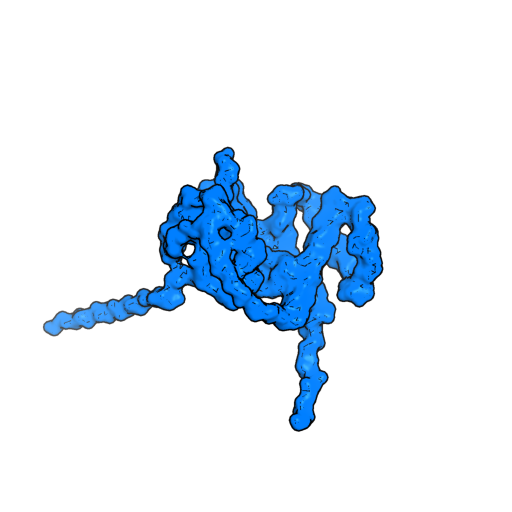 1 203 ? -14.024 0.605 5.756 1.00 97.25 203 VAL A O 1
ATOM 1530 N N . ARG A 1 204 ? -13.316 -0.939 4.299 1.00 95.81 204 ARG A N 1
ATOM 1531 C CA . ARG A 1 204 ? -13.994 -0.358 3.134 1.00 95.81 204 ARG A CA 1
ATOM 1532 C C . ARG A 1 204 ? -15.510 -0.401 3.275 1.00 95.81 204 ARG A C 1
ATOM 1534 O O . ARG A 1 204 ? -16.162 0.590 2.973 1.00 95.81 204 ARG A O 1
ATOM 1541 N N . GLU A 1 205 ? -16.075 -1.490 3.789 1.00 96.00 205 GLU A N 1
ATOM 1542 C CA . GLU A 1 205 ? -17.505 -1.589 4.103 1.00 96.00 205 GLU A CA 1
ATOM 1543 C C . GLU A 1 205 ? -17.913 -0.584 5.184 1.00 96.00 205 GLU A C 1
ATOM 1545 O O . GLU A 1 205 ? -18.958 0.059 5.065 1.00 96.00 205 GLU A O 1
ATOM 1550 N N . PHE A 1 206 ? -17.084 -0.390 6.216 1.00 96.75 206 PHE A N 1
ATOM 1551 C CA . PHE A 1 206 ? -17.302 0.667 7.202 1.00 96.75 206 PHE A CA 1
ATOM 1552 C C . PHE A 1 206 ? -17.378 2.047 6.530 1.00 96.75 206 PHE A C 1
ATOM 1554 O O . PHE A 1 206 ? -18.383 2.740 6.690 1.00 96.75 206 PHE A O 1
ATOM 1561 N N . CYS A 1 207 ? -16.389 2.401 5.708 1.00 96.06 207 CYS A N 1
ATOM 1562 C CA . CYS A 1 207 ? -16.353 3.685 5.009 1.00 96.06 207 CYS A CA 1
ATOM 1563 C C . CYS A 1 207 ? -17.492 3.850 3.991 1.00 96.06 207 CYS A C 1
ATOM 1565 O O . CYS A 1 207 ? -18.098 4.917 3.896 1.00 96.06 207 CYS A O 1
ATOM 1567 N N . ALA A 1 208 ? -17.852 2.787 3.273 1.00 94.75 208 ALA A N 1
ATOM 1568 C CA . ALA A 1 208 ? -18.959 2.789 2.324 1.00 94.75 208 ALA A CA 1
ATOM 1569 C C . ALA A 1 208 ? -20.328 2.937 3.007 1.00 94.75 208 ALA A C 1
ATOM 1571 O O . ALA A 1 208 ? -21.254 3.470 2.404 1.00 94.75 208 ALA A O 1
ATOM 1572 N N . ARG A 1 209 ? -20.500 2.538 4.271 1.00 94.62 209 ARG A N 1
ATOM 1573 C CA . ARG A 1 209 ? -21.745 2.845 5.001 1.00 94.62 209 ARG A CA 1
ATOM 1574 C C . ARG A 1 209 ? -21.899 4.337 5.286 1.00 94.62 209 ARG A C 1
ATOM 1576 O O . ARG A 1 209 ? -23.025 4.821 5.290 1.00 94.62 209 ARG A O 1
ATOM 1583 N N . ILE A 1 210 ? -20.791 5.045 5.494 1.00 91.81 210 ILE A N 1
ATOM 1584 C CA . ILE A 1 210 ? -20.786 6.485 5.777 1.00 91.81 210 ILE A CA 1
ATOM 1585 C C . ILE A 1 210 ? -20.933 7.287 4.474 1.00 91.81 210 ILE A C 1
ATOM 1587 O O . ILE A 1 210 ? -21.757 8.193 4.401 1.00 91.81 210 ILE A O 1
ATOM 1591 N N . TYR A 1 211 ? -20.184 6.920 3.425 1.00 87.44 211 TYR A N 1
ATOM 1592 C CA . TYR A 1 211 ? -20.054 7.721 2.194 1.00 87.44 211 TYR A CA 1
ATOM 1593 C C . TYR A 1 211 ? -20.576 7.043 0.912 1.00 87.44 211 TYR A C 1
ATOM 1595 O O . TYR A 1 211 ? -20.642 7.658 -0.152 1.00 87.44 211 TYR A O 1
ATOM 1603 N N . GLY A 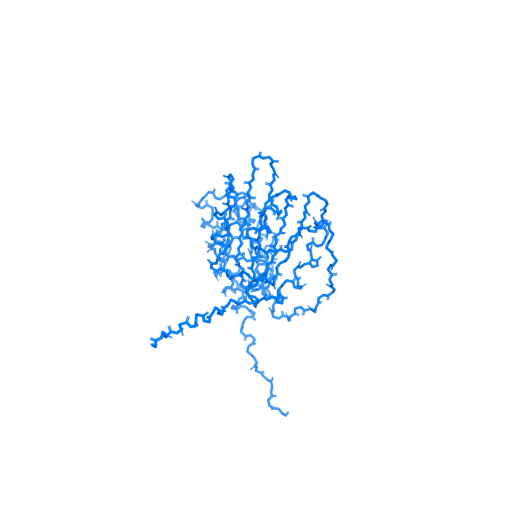1 212 ? -20.949 5.766 0.975 1.00 69.12 212 GLY A N 1
ATOM 1604 C CA . GLY A 1 212 ? -21.450 4.977 -0.160 1.00 69.12 212 GLY A CA 1
ATOM 1605 C C . GLY A 1 212 ? -22.969 5.033 -0.348 1.00 69.12 212 GLY A C 1
ATOM 1606 O O . GLY A 1 212 ? -23.472 4.542 -1.354 1.00 69.12 212 GLY A O 1
ATOM 1607 N N . GLN A 1 213 ? -23.713 5.643 0.585 1.00 55.47 213 GLN A N 1
ATOM 1608 C CA . GLN A 1 213 ? -25.170 5.814 0.482 1.00 55.47 213 GLN A CA 1
ATOM 1609 C C . GLN A 1 213 ? -25.622 7.127 -0.162 1.00 55.47 213 GLN A C 1
ATOM 1611 O O . GLN A 1 213 ? -26.825 7.387 -0.206 1.00 55.47 213 GLN A O 1
ATOM 1616 N N . THR A 1 214 ? -24.722 7.920 -0.746 1.00 50.66 214 THR A N 1
ATOM 1617 C CA . THR A 1 214 ? -25.111 9.032 -1.625 1.00 50.66 214 THR A CA 1
ATOM 1618 C C . THR A 1 214 ? -25.627 8.474 -2.957 1.00 50.66 214 THR A C 1
ATOM 1620 O O . THR A 1 214 ? -25.031 8.650 -4.013 1.00 50.66 214 THR A O 1
ATOM 1623 N N . ARG A 1 215 ? -26.741 7.731 -2.910 1.00 41.81 215 ARG A N 1
ATOM 1624 C CA . ARG A 1 215 ? -27.569 7.459 -4.079 1.00 41.81 215 ARG A CA 1
ATOM 1625 C C . ARG A 1 215 ? -28.013 8.802 -4.622 1.00 41.81 215 ARG A C 1
ATOM 1627 O O . ARG A 1 215 ? -28.612 9.586 -3.888 1.00 41.81 215 ARG A O 1
ATOM 1634 N N . GLU A 1 216 ? -27.751 9.001 -5.905 1.00 42.50 216 GLU A N 1
ATOM 1635 C CA . GLU A 1 216 ? -28.485 9.880 -6.808 1.00 42.50 216 GLU A CA 1
ATOM 1636 C C . GLU A 1 216 ? -29.966 9.940 -6.396 1.00 42.50 216 GLU A C 1
ATOM 1638 O O . GLU A 1 216 ? -30.785 9.090 -6.735 1.00 42.50 216 GLU A O 1
ATOM 1643 N N . SER A 1 217 ? -30.301 10.918 -5.567 1.00 42.38 217 SER A N 1
ATOM 1644 C CA . SER A 1 217 ? -31.669 11.290 -5.249 1.00 42.38 217 SER A CA 1
ATOM 1645 C C . SER A 1 217 ? -31.759 12.780 -5.499 1.00 42.38 217 SER A C 1
ATOM 1647 O O . SER A 1 217 ? -31.729 13.606 -4.593 1.00 42.38 217 SER A O 1
ATOM 1649 N N . GLY A 1 218 ? -31.820 13.090 -6.790 1.00 37.72 218 GLY A N 1
ATOM 1650 C CA . GLY A 1 218 ? -32.289 14.362 -7.302 1.00 37.72 218 GLY A CA 1
ATOM 1651 C C . GLY A 1 218 ? -31.688 14.678 -8.668 1.00 37.72 218 GLY A C 1
ATOM 1652 O O . GLY A 1 218 ? -30.479 14.596 -8.824 1.00 37.72 218 GLY A O 1
ATOM 1653 N N . VAL A 1 219 ? -32.437 15.045 -9.701 1.00 41.50 219 VAL A N 1
ATOM 1654 C CA . VAL A 1 219 ? -33.869 15.314 -9.863 1.00 41.50 219 VAL A CA 1
ATOM 1655 C C . VAL A 1 219 ? -34.087 15.284 -11.387 1.00 41.50 219 VAL A C 1
ATOM 1657 O O . VAL A 1 219 ? -33.306 15.892 -12.117 1.00 41.50 219 VAL A O 1
ATOM 1660 N N . ASP A 1 220 ? -35.111 14.564 -11.850 1.00 43.44 220 ASP A N 1
ATOM 1661 C CA . ASP A 1 220 ? -35.817 14.902 -13.091 1.00 43.44 220 ASP A CA 1
ATOM 1662 C C . ASP A 1 220 ? -36.396 16.317 -12.929 1.00 43.44 220 ASP A C 1
ATOM 1664 O O . ASP A 1 220 ? -37.347 16.483 -12.165 1.00 43.44 220 ASP A O 1
ATOM 1668 N N . GLU A 1 221 ? -35.845 17.309 -13.632 1.00 39.28 221 GLU A N 1
ATOM 1669 C CA . GLU A 1 221 ? -36.572 18.503 -14.102 1.00 39.28 221 GLU A CA 1
ATOM 1670 C C . GLU A 1 221 ? -36.101 18.899 -15.507 1.00 39.28 221 GLU A C 1
ATOM 1672 O O . GLU A 1 221 ? -34.874 19.049 -15.717 1.00 39.28 221 GLU A O 1
#

Nearest PDB structures (foldseek):
  2v6v-assembly1_A  TM=2.284E-01  e=1.926E+00  Saccharomyces cerevisiae
  7s7a-assembly1_A  TM=2.212E-01  e=1.818E+00  Homo sapiens

Secondary structure (DSSP, 8-state):
------------GGGTT---GGGHHHHHHTT--SEEEEE---TT-SS-EEEEEEE-TTS-EEEEEEESSTHHHHHHHHHHGGG--SSSEEEE-SSEEEEE-HHHHHHHHHHTTPPPPBSS--PPPPPPPPHHHHHHHHHHHHHHHHHHHHHH-GGGHHHHSTTTTTTSTTHHHHHHHHHHHHHHTT--HHHHHHHHGGGHHHHHHHHHHHHTT--------

pLDDT: mean 88.21, std 16.81, range [35.53, 98.38]

Radius of gyration: 20.72 Å; Cα contacts (8 Å, |Δi|>4): 334; chains: 1; bounding box: 58×51×76 Å

Solvent-accessible surface area (backbone atoms only — not comparable to full-atom values): 12448 Å² total; per-residue (Å²): 138,82,83,81,81,80,80,81,77,85,74,64,78,86,52,70,28,57,58,58,65,85,49,45,67,62,58,56,66,73,65,72,52,78,41,75,40,61,27,62,38,46,59,56,44,67,63,58,27,28,32,33,41,33,35,39,95,84,76,41,36,38,40,37,45,25,29,78,48,45,72,54,46,51,65,48,45,50,75,47,31,85,67,38,27,84,67,30,17,37,31,66,45,57,22,28,41,35,38,25,24,58,69,57,42,43,52,50,22,60,77,61,63,42,58,75,58,38,47,67,58,86,56,61,92,50,80,78,70,55,74,58,50,46,50,38,10,52,42,29,36,50,51,51,52,48,21,49,28,47,58,80,38,55,88,52,34,64,72,77,53,57,80,36,55,83,82,40,74,62,49,67,58,55,28,51,57,52,21,51,51,44,52,76,66,68,65,46,84,94,48,36,74,33,58,56,20,79,46,36,66,63,49,49,53,55,33,37,68,77,59,61,68,76,62,89,82,79,75,97,127